Protein AF-A0A2D0MWL9-F1 (afdb_monomer)

Organism: Flavilitoribacter nigricans (strain ATCC 23147 / DSM 23189 / NBRC 102662 / NCIMB 1420 / SS-2) (NCBI:txid1122177)

Sequence (179 aa):
MKSVLEKIAKDVVQM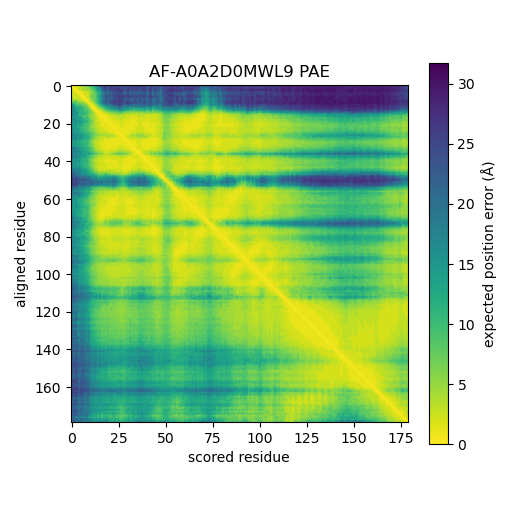TLVRARVIAVYDQAIDVTPINDDADILDVKIRVVIDENEAGVMILPPIGSIVLVGLISDTDAYLLSCSEVERMVVNTGKFRFEVDSEGNAIFDQGENEGLVKLPDLRTEIDKLNSFLNTIKQTFSSWTPVPNDGGSALKAAMSSALSSEQLADLSEVGNDKIKH

pLDDT: mean 88.92, std 10.27, range [54.97, 98.25]

Solvent-accessible surface area (backbone atoms only — not comparable to full-atom values): 10628 Å² total; per-residue (Å²): 107,70,74,55,52,56,49,60,57,68,72,54,80,69,65,46,78,42,57,24,30,30,72,43,76,57,99,62,28,30,27,29,36,35,75,84,74,52,78,69,45,69,68,25,23,37,52,95,67,93,59,96,62,77,52,44,64,38,63,40,55,44,74,68,32,50,32,37,33,39,30,66,50,100,86,43,35,31,61,76,47,61,76,46,61,41,34,38,39,42,28,70,82,82,52,40,43,37,37,41,66,87,67,53,74,41,54,64,90,44,79,78,64,75,86,79,58,62,71,60,52,48,53,55,50,50,51,52,46,49,53,53,49,48,53,56,47,49,52,71,69,58,78,60,60,90,91,69,60,39,63,60,53,39,52,52,52,53,60,68,54,67,82,63,79,74,90,79,67,87,80,75,67,61,92,87,62,83,134

Secondary structure (DSSP, 8-state):
-HHHHHHHHHT---PEEEEEEEEEE-SSEEEEEETT-PPPEEEEESSS--SS---EEEEEPPTT-EEEEEESSSS-EEEEEESS-SEEEEE-SS-EEEEETT--EEEGGGTT-SPP-HHHHHHHHHHHHHHHHHHHHHHHH--PPTTSSHHHHHHHHHHHHSSPPPP--TT-S-SS---

Foldseek 3Di:
DVVVVVVVVVPDQDKDKFKWFFAAWDPFATKTAGPVRDDIDGRAGQDDDPDPPPADKGFTFDGGWIFIWIDRDPNYIYTPDTPGTQKIWHDHPVWIWIAGPVGDIDIPNCPVPDDDPLVVVVVVLVVVVVVLVVVLVCLVPDDDDPPPCSVVVSVVVNVVCVPDDRDDPPPVDDPPDDD

Mean predicted aligned error: 8.69 Å

Radius of gyration: 31.92 Å; Cα contacts (8 Å, |Δi|>4): 245; chains: 1; bounding box: 85×33×84 Å

Nearest PDB structures (foldseek):
  8qcf-assembly1_H  TM=6.532E-01  e=3.035E-01  Saccharomyces cerevisiae
  8qcf-assembly1_K  TM=5.942E-01  e=2.049E-01  Saccharomyces cerevisiae
  5xgu-assembly1_A  TM=6.505E-01  e=9.329E-01  Escherichia coli DEC6A
  1ueb-assembly2_B  TM=4.724E-01  e=1.168E+00  Thermus thermophilus

Structure (mmCIF, N/CA/C/O backbone):
data_AF-A0A2D0MWL9-F1
#
_entry.id   AF-A0A2D0MWL9-F1
#
loop_
_atom_site.group_PDB
_atom_site.id
_atom_site.type_symbol
_atom_site.label_atom_id
_atom_site.label_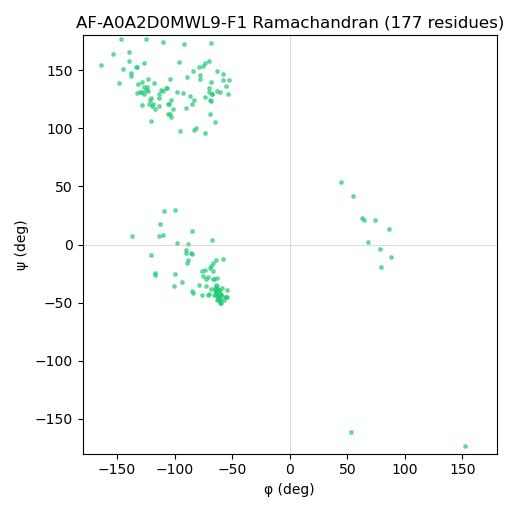alt_id
_atom_site.label_comp_id
_atom_site.label_asym_id
_atom_site.label_entity_id
_atom_site.label_seq_id
_atom_site.pdbx_PDB_ins_code
_atom_site.Cartn_x
_atom_site.Cartn_y
_atom_site.Cartn_z
_atom_site.occupancy
_atom_site.B_iso_or_equiv
_atom_site.auth_seq_id
_atom_site.auth_comp_id
_atom_site.auth_asym_id
_atom_site.auth_atom_id
_atom_site.pdbx_PDB_model_num
ATOM 1 N N . MET A 1 1 ? 41.802 -20.167 -36.071 1.00 59.84 1 MET A N 1
ATOM 2 C CA . MET A 1 1 ? 41.863 -19.124 -35.020 1.00 59.84 1 MET A CA 1
ATOM 3 C C . MET A 1 1 ? 40.826 -18.024 -35.256 1.00 59.84 1 MET A C 1
ATOM 5 O O . MET A 1 1 ? 40.039 -17.781 -34.356 1.00 59.84 1 MET A O 1
ATOM 9 N N . LYS A 1 2 ? 40.724 -17.451 -36.469 1.00 67.31 2 LYS A N 1
ATOM 10 C CA . LYS A 1 2 ? 39.688 -16.461 -36.839 1.00 67.31 2 LYS A CA 1
ATOM 11 C C . LYS A 1 2 ? 38.238 -16.937 -36.610 1.00 67.31 2 LYS A C 1
ATOM 13 O O . LYS A 1 2 ? 37.478 -16.246 -35.953 1.00 67.31 2 LYS A O 1
ATOM 18 N N . SER A 1 3 ? 37.902 -18.165 -37.012 1.00 64.12 3 SER A N 1
ATOM 19 C CA . SER A 1 3 ? 36.561 -18.750 -36.814 1.00 64.12 3 SER A CA 1
ATOM 20 C C . SER A 1 3 ? 36.203 -19.074 -35.357 1.00 64.12 3 SER A C 1
ATOM 22 O O . SER A 1 3 ? 35.030 -19.215 -35.040 1.00 64.12 3 SER A O 1
ATOM 24 N N . VAL A 1 4 ? 37.198 -19.208 -34.471 1.00 68.50 4 VAL A N 1
ATOM 25 C CA . VAL A 1 4 ? 36.990 -19.428 -33.027 1.00 68.50 4 VAL A CA 1
ATOM 26 C C . VAL A 1 4 ? 36.788 -18.086 -32.326 1.00 68.50 4 VAL A C 1
ATOM 28 O O . VAL A 1 4 ? 35.893 -17.968 -31.501 1.00 68.50 4 VAL A O 1
ATOM 31 N N . LEU A 1 5 ? 37.548 -17.058 -32.719 1.00 66.19 5 LEU A N 1
ATOM 32 C CA . LEU A 1 5 ? 37.360 -15.681 -32.252 1.00 66.19 5 LEU A CA 1
ATOM 33 C C . LEU A 1 5 ? 36.005 -15.106 -32.697 1.00 66.19 5 LEU A C 1
ATOM 35 O O . LEU A 1 5 ? 35.326 -14.485 -31.893 1.00 66.19 5 LEU A O 1
ATOM 39 N N . GLU A 1 6 ? 35.567 -15.379 -33.930 1.00 66.12 6 GLU A N 1
ATOM 40 C CA . GLU A 1 6 ? 34.228 -15.002 -34.420 1.00 66.12 6 GLU A CA 1
ATOM 41 C C . GLU A 1 6 ? 33.096 -15.740 -33.687 1.00 66.12 6 GLU A C 1
ATOM 43 O O . GLU A 1 6 ? 32.007 -15.194 -33.544 1.00 66.12 6 GLU A O 1
ATOM 48 N N . LYS A 1 7 ? 33.340 -16.964 -33.195 1.00 59.31 7 LYS A N 1
ATOM 49 C CA . LYS A 1 7 ? 32.366 -17.720 -32.392 1.00 59.31 7 LYS A CA 1
ATOM 50 C C . LYS A 1 7 ? 32.279 -17.189 -30.960 1.00 59.31 7 LYS A C 1
ATOM 52 O O . LYS A 1 7 ? 31.184 -16.976 -30.468 1.00 59.31 7 LYS A O 1
ATOM 57 N N . ILE A 1 8 ? 33.425 -16.894 -30.343 1.00 60.78 8 ILE A N 1
ATOM 58 C CA . ILE A 1 8 ? 33.504 -16.285 -29.006 1.00 60.78 8 ILE A CA 1
ATOM 59 C C . ILE A 1 8 ? 32.903 -14.871 -29.012 1.00 60.78 8 ILE A C 1
ATOM 61 O O . ILE A 1 8 ? 32.218 -14.505 -28.068 1.00 60.78 8 ILE A O 1
ATOM 65 N N . ALA A 1 9 ? 33.103 -14.092 -30.080 1.00 60.22 9 ALA A N 1
ATOM 66 C CA . ALA A 1 9 ? 32.502 -12.765 -30.222 1.00 60.22 9 ALA A CA 1
ATOM 67 C C . ALA A 1 9 ? 30.980 -12.806 -30.462 1.00 60.22 9 ALA A C 1
ATOM 69 O O . ALA A 1 9 ? 30.291 -11.871 -30.075 1.00 60.22 9 ALA A O 1
ATOM 70 N N . LYS A 1 10 ? 30.448 -13.877 -31.072 1.00 56.50 10 LYS A N 1
ATOM 71 C CA . LYS A 1 10 ? 28.999 -14.061 -31.284 1.00 56.50 10 LYS A CA 1
ATOM 72 C C . LYS A 1 10 ? 28.232 -14.472 -30.026 1.00 56.50 10 LYS A C 1
ATOM 74 O O . LYS A 1 10 ? 27.038 -14.212 -29.965 1.00 56.50 10 LYS A O 1
ATOM 79 N N . ASP A 1 11 ? 28.906 -15.063 -29.041 1.00 54.97 11 ASP A N 1
ATOM 80 C CA . ASP A 1 11 ? 28.292 -15.458 -27.764 1.00 54.97 11 ASP A CA 1
ATOM 81 C C . ASP A 1 11 ? 28.327 -14.331 -26.708 1.00 54.97 11 ASP A C 1
ATOM 83 O O . ASP A 1 11 ? 27.834 -14.503 -25.593 1.00 54.97 11 ASP A O 1
ATOM 87 N N . VAL A 1 12 ? 28.883 -13.158 -27.041 1.00 59.12 12 VAL A N 1
ATOM 88 C CA . VAL A 1 12 ? 28.823 -11.962 -26.190 1.00 59.12 12 VAL A CA 1
ATOM 89 C C . VAL A 1 12 ? 27.645 -11.108 -26.644 1.00 59.12 12 VAL A C 1
ATOM 91 O O . VAL A 1 12 ? 27.757 -10.327 -27.586 1.00 59.12 12 VAL A O 1
ATOM 94 N N . VAL A 1 13 ? 26.510 -11.235 -25.958 1.00 64.81 13 VAL A N 1
ATOM 95 C CA . VAL A 1 13 ? 25.408 -10.272 -26.092 1.00 64.81 13 VAL A CA 1
ATOM 96 C C . VAL A 1 13 ? 25.909 -8.925 -25.566 1.00 64.81 13 VAL A C 1
ATOM 98 O O . VAL A 1 13 ? 26.090 -8.748 -24.361 1.00 64.81 13 VAL A O 1
ATOM 101 N N . GLN A 1 14 ? 26.194 -7.984 -26.468 1.00 71.00 14 GLN A N 1
ATOM 102 C CA . GLN A 1 14 ? 26.526 -6.612 -26.094 1.00 71.00 14 GLN A CA 1
ATOM 103 C C . GLN A 1 14 ? 25.233 -5.849 -25.825 1.00 71.00 14 GLN A C 1
ATOM 105 O O . GLN A 1 14 ? 24.560 -5.403 -26.747 1.00 71.00 14 GLN A O 1
ATOM 110 N N . MET A 1 15 ? 24.896 -5.700 -24.546 1.00 82.38 15 MET A N 1
ATOM 111 C CA . MET A 1 15 ? 23.829 -4.797 -24.131 1.00 82.38 15 MET A CA 1
ATOM 112 C C . MET A 1 15 ? 24.313 -3.352 -24.258 1.00 82.38 15 MET A C 1
ATOM 114 O O . MET A 1 15 ? 25.351 -2.991 -23.698 1.00 82.38 15 MET A O 1
ATOM 118 N N . THR A 1 16 ? 23.544 -2.524 -24.959 1.00 91.06 16 THR A N 1
ATOM 119 C CA . THR A 1 16 ? 23.799 -1.081 -25.035 1.00 91.06 16 THR A CA 1
ATOM 120 C C . THR A 1 16 ? 22.905 -0.358 -24.040 1.00 91.06 16 THR A C 1
ATOM 122 O O . THR A 1 16 ? 21.704 -0.608 -23.985 1.00 91.06 16 THR A O 1
ATOM 125 N N . LEU A 1 17 ? 23.488 0.534 -23.239 1.00 94.06 17 LEU A N 1
ATOM 126 C CA . LEU A 1 17 ? 22.757 1.341 -22.266 1.00 94.06 17 LEU A CA 1
ATOM 127 C C . LEU A 1 17 ? 22.588 2.763 -22.793 1.00 94.06 17 LEU A C 1
ATOM 129 O O . LEU A 1 17 ? 23.577 3.437 -23.081 1.00 94.06 17 LEU A O 1
ATOM 133 N N . VAL A 1 18 ? 21.346 3.230 -22.865 1.00 95.50 18 VAL A N 1
ATOM 134 C CA . VAL A 1 18 ? 20.997 4.561 -23.368 1.00 95.50 18 VAL A CA 1
ATOM 135 C C . VAL A 1 18 ? 20.218 5.314 -22.300 1.00 95.50 18 VAL A C 1
ATOM 137 O O . VAL A 1 18 ? 19.280 4.786 -21.703 1.00 95.50 18 VAL A O 1
ATOM 140 N N . ARG A 1 19 ? 20.607 6.566 -22.042 1.00 97.25 19 ARG A N 1
ATOM 141 C CA . ARG A 1 19 ? 19.774 7.494 -21.272 1.00 97.25 19 ARG A CA 1
ATOM 142 C C . ARG A 1 19 ? 18.814 8.186 -22.226 1.00 97.25 19 ARG A C 1
ATOM 144 O O . ARG A 1 19 ? 19.258 8.771 -23.214 1.00 97.25 19 ARG A O 1
ATOM 151 N N . ALA A 1 20 ? 17.531 8.149 -21.908 1.00 97.81 20 ALA A N 1
ATOM 152 C CA . ALA A 1 20 ? 16.477 8.677 -22.761 1.00 97.81 20 ALA A CA 1
ATOM 153 C C . ALA A 1 20 ? 15.415 9.410 -21.935 1.00 97.81 20 ALA A C 1
ATOM 155 O O . ALA A 1 20 ? 15.377 9.294 -20.708 1.00 97.81 20 ALA A O 1
ATOM 156 N N . ARG A 1 21 ? 14.573 10.187 -22.607 1.00 98.19 21 ARG A N 1
ATOM 157 C CA . ARG A 1 21 ? 13.417 10.872 -22.032 1.00 98.19 21 ARG A CA 1
ATOM 158 C C . ARG A 1 21 ? 12.138 10.173 -22.474 1.00 98.19 21 ARG A C 1
ATOM 160 O O . ARG A 1 21 ? 11.991 9.902 -23.659 1.00 98.19 21 ARG A O 1
ATOM 167 N N . VAL A 1 22 ? 11.213 9.932 -21.549 1.00 98.25 22 VAL A N 1
ATOM 168 C CA . VAL A 1 22 ? 9.900 9.343 -21.863 1.00 98.25 22 VAL A CA 1
ATOM 169 C C . VAL A 1 22 ? 9.066 10.317 -22.692 1.00 98.25 22 VAL A C 1
ATOM 171 O O . VAL A 1 22 ? 8.903 11.471 -22.292 1.00 98.25 22 VAL A O 1
ATOM 174 N N . ILE A 1 23 ? 8.519 9.853 -23.815 1.00 98.12 23 ILE A N 1
ATOM 175 C CA . ILE A 1 23 ? 7.647 10.645 -24.699 1.00 98.12 23 ILE A CA 1
ATOM 176 C C . ILE A 1 23 ? 6.224 10.084 -24.795 1.00 98.12 23 ILE A C 1
ATOM 178 O O . ILE A 1 23 ? 5.290 10.858 -24.995 1.00 98.12 23 ILE A O 1
ATOM 182 N N . ALA A 1 24 ? 6.040 8.777 -24.586 1.00 97.81 24 ALA A N 1
ATOM 183 C CA . ALA A 1 24 ? 4.728 8.143 -24.496 1.00 97.81 24 ALA A CA 1
ATOM 184 C C . ALA A 1 24 ? 4.746 6.995 -23.482 1.00 97.81 24 ALA A C 1
ATOM 186 O O . ALA A 1 24 ? 5.782 6.366 -23.257 1.00 97.81 24 ALA A O 1
ATOM 187 N N . VAL A 1 25 ? 3.590 6.735 -22.874 1.00 96.00 25 VAL A N 1
ATOM 188 C CA . VAL A 1 25 ? 3.404 5.702 -21.853 1.00 96.00 25 VAL A CA 1
ATOM 189 C C . VAL A 1 25 ? 2.191 4.856 -22.224 1.00 96.00 25 VAL A C 1
ATOM 191 O O . VAL A 1 25 ? 1.120 5.391 -22.511 1.00 96.00 25 VAL A O 1
ATOM 194 N N . TYR A 1 26 ? 2.366 3.539 -22.192 1.00 92.44 26 TYR A N 1
ATOM 195 C CA . TYR A 1 26 ? 1.327 2.537 -22.405 1.00 92.44 26 TYR A CA 1
ATOM 196 C C . TYR A 1 26 ? 1.277 1.583 -21.206 1.00 92.44 26 TYR A C 1
ATOM 198 O O . TYR A 1 26 ? 2.096 1.653 -20.292 1.00 92.44 26 TYR A O 1
ATOM 206 N N . ASP A 1 27 ? 0.332 0.645 -21.216 1.00 85.19 27 ASP A N 1
ATOM 207 C CA . ASP A 1 27 ? 0.115 -0.266 -20.086 1.00 85.19 27 ASP A CA 1
ATOM 208 C C . ASP A 1 27 ? 1.313 -1.191 -19.787 1.00 85.19 27 ASP A C 1
ATOM 210 O O . ASP A 1 27 ? 1.504 -1.609 -18.646 1.00 85.19 27 ASP A O 1
ATOM 214 N N . GLN A 1 28 ? 2.119 -1.527 -20.803 1.00 87.00 28 GLN A N 1
ATOM 215 C CA . GLN A 1 28 ? 3.248 -2.468 -20.688 1.00 87.00 28 GLN A CA 1
ATOM 216 C C . GLN A 1 28 ? 4.526 -2.020 -21.413 1.00 87.00 28 GLN A C 1
ATOM 218 O O . GLN A 1 28 ? 5.501 -2.775 -21.479 1.00 87.00 28 GLN A O 1
ATOM 223 N N . ALA A 1 29 ? 4.540 -0.799 -21.937 1.00 93.00 29 ALA A N 1
ATOM 224 C CA . ALA A 1 29 ? 5.661 -0.265 -22.689 1.00 93.00 29 ALA A CA 1
ATOM 225 C C . ALA A 1 29 ? 5.704 1.260 -22.591 1.00 93.00 29 ALA A C 1
ATO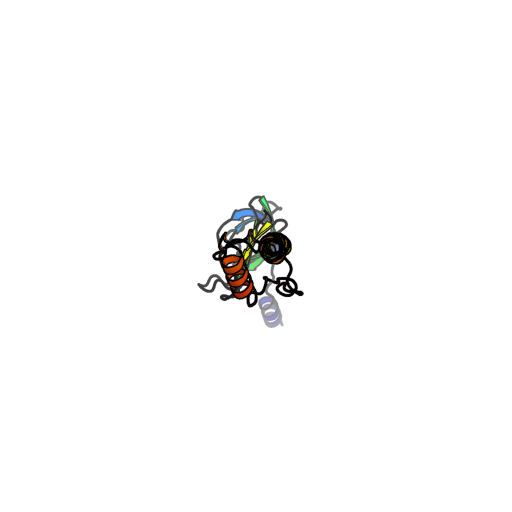M 227 O O . ALA A 1 29 ? 4.717 1.902 -22.226 1.00 93.00 29 ALA A O 1
ATOM 228 N N . ILE A 1 30 ? 6.848 1.831 -22.942 1.00 96.50 30 ILE A N 1
ATOM 229 C CA . ILE A 1 30 ? 7.043 3.271 -23.092 1.00 96.50 30 ILE A CA 1
ATOM 230 C C . ILE A 1 30 ? 7.783 3.549 -24.400 1.00 96.50 30 ILE A C 1
ATOM 232 O O . ILE A 1 30 ? 8.583 2.730 -24.847 1.00 96.50 30 ILE A O 1
ATOM 236 N N . ASP A 1 31 ? 7.570 4.731 -24.962 1.00 97.44 31 ASP A N 1
ATOM 237 C CA . ASP A 1 31 ? 8.418 5.255 -26.033 1.00 97.44 31 ASP A CA 1
ATOM 238 C C . ASP A 1 31 ? 9.341 6.322 -25.452 1.00 97.44 31 ASP A C 1
ATOM 240 O O . ASP A 1 31 ? 8.942 7.105 -24.575 1.00 97.44 31 ASP A O 1
ATOM 244 N N . VAL A 1 32 ? 10.584 6.362 -25.931 1.00 97.69 32 VAL A N 1
ATOM 245 C CA . VAL A 1 32 ? 11.606 7.269 -25.407 1.00 97.69 32 VAL A CA 1
ATOM 246 C C . VAL A 1 32 ? 12.434 7.912 -26.517 1.00 97.69 32 VAL A C 1
ATOM 248 O O . VAL A 1 32 ? 12.745 7.280 -27.521 1.00 97.69 32 VAL A O 1
ATOM 251 N N . THR A 1 33 ? 12.884 9.143 -26.286 1.00 97.88 33 THR A N 1
ATOM 252 C CA . THR A 1 33 ? 13.869 9.831 -27.133 1.00 97.88 33 THR A CA 1
ATOM 253 C C . THR A 1 33 ? 15.220 9.863 -26.415 1.00 97.88 33 THR A C 1
ATOM 255 O O . THR A 1 33 ? 15.295 10.390 -25.296 1.00 97.88 33 THR A O 1
ATOM 258 N N . PRO A 1 34 ? 16.299 9.304 -26.989 1.00 97.12 34 PRO A N 1
ATOM 259 C CA . PRO A 1 34 ? 17.647 9.412 -26.434 1.00 97.12 34 PRO A CA 1
ATOM 260 C C . PRO A 1 34 ? 18.066 10.867 -26.157 1.00 97.12 34 PRO A C 1
ATOM 262 O O . PRO A 1 34 ? 17.777 11.773 -26.929 1.00 97.12 34 PRO A O 1
ATOM 265 N N . ILE A 1 35 ? 18.786 11.117 -25.056 1.00 96.56 35 ILE A N 1
ATOM 266 C CA . ILE A 1 35 ? 19.195 12.491 -24.671 1.00 96.56 35 ILE A CA 1
ATOM 267 C C . ILE A 1 35 ? 20.226 13.090 -25.646 1.00 96.56 35 ILE A C 1
ATOM 269 O O . ILE A 1 35 ? 20.438 14.298 -25.665 1.00 96.56 35 ILE A O 1
ATOM 273 N N . ASN A 1 36 ? 20.897 12.249 -26.428 1.00 92.69 36 ASN A N 1
ATOM 274 C CA . ASN A 1 36 ? 21.841 12.660 -27.464 1.00 92.69 36 ASN A CA 1
ATOM 275 C C . ASN A 1 36 ? 21.167 12.987 -28.811 1.00 92.69 36 ASN A C 1
ATOM 277 O O . ASN A 1 36 ? 21.887 13.123 -29.796 1.00 92.69 36 ASN A O 1
ATOM 281 N N . ASP A 1 37 ? 19.835 13.109 -28.842 1.00 87.75 37 ASP A N 1
ATOM 282 C CA . ASP A 1 37 ? 19.033 13.429 -30.031 1.00 87.75 37 ASP A CA 1
ATOM 283 C C . ASP A 1 37 ? 19.125 12.379 -31.160 1.00 87.75 37 ASP A C 1
ATOM 285 O O . ASP A 1 37 ? 18.864 12.679 -32.328 1.00 87.75 37 ASP A O 1
ATOM 289 N N . ASP A 1 38 ? 19.485 11.135 -30.817 1.00 93.12 38 ASP A N 1
ATOM 290 C CA . ASP A 1 38 ? 19.350 9.987 -31.718 1.00 93.12 38 ASP A CA 1
ATOM 291 C C . ASP A 1 38 ? 17.866 9.644 -31.964 1.00 93.12 38 ASP A C 1
ATOM 293 O O . ASP A 1 38 ? 16.957 10.204 -31.350 1.00 93.12 38 ASP A O 1
ATOM 297 N N . ALA A 1 39 ? 17.618 8.706 -32.881 1.00 94.44 39 ALA A N 1
ATOM 298 C CA . ALA A 1 39 ? 16.270 8.252 -33.204 1.00 94.44 39 ALA A CA 1
ATOM 299 C C . ALA A 1 39 ? 15.525 7.691 -31.980 1.00 94.44 39 ALA A C 1
ATOM 301 O O . ALA A 1 39 ? 16.118 7.045 -31.111 1.00 94.44 39 ALA A O 1
ATOM 302 N N . ASP A 1 40 ? 14.209 7.903 -31.962 1.00 96.75 40 ASP A N 1
ATOM 303 C CA . ASP A 1 40 ? 13.326 7.402 -30.913 1.00 96.75 40 ASP A CA 1
ATOM 304 C C . ASP A 1 40 ? 13.396 5.876 -30.796 1.00 96.75 40 ASP A C 1
ATOM 306 O O . ASP A 1 40 ? 13.457 5.145 -31.790 1.00 96.75 40 ASP A O 1
ATOM 310 N N . ILE A 1 41 ? 13.348 5.400 -29.555 1.00 95.75 41 ILE A N 1
ATOM 311 C CA . ILE A 1 41 ? 13.268 3.983 -29.221 1.00 95.75 41 ILE A CA 1
ATOM 312 C C . ILE A 1 41 ? 11.827 3.714 -28.804 1.00 95.75 41 ILE A C 1
ATOM 314 O O . ILE A 1 41 ? 11.357 4.216 -27.780 1.00 95.75 41 ILE A O 1
ATOM 318 N N . LEU A 1 42 ? 11.134 2.941 -29.631 1.00 95.38 42 LEU A N 1
ATOM 319 C CA . LEU A 1 42 ? 9.727 2.608 -29.449 1.00 95.38 42 LEU A CA 1
ATOM 320 C C . LEU A 1 42 ? 9.572 1.258 -28.746 1.00 95.38 42 LEU A C 1
ATOM 322 O O . LEU A 1 42 ? 10.466 0.414 -28.828 1.00 95.38 42 LEU A O 1
ATOM 326 N N . ASP A 1 43 ? 8.423 1.055 -28.105 1.00 94.25 43 ASP A N 1
ATOM 327 C CA . ASP A 1 43 ? 8.036 -0.211 -27.464 1.00 94.25 43 ASP A CA 1
ATOM 328 C C . ASP A 1 43 ? 9.077 -0.722 -26.446 1.00 94.25 43 ASP A C 1
ATOM 330 O O . ASP A 1 43 ? 9.410 -1.908 -26.365 1.00 94.25 43 ASP A O 1
ATOM 334 N N . VAL A 1 44 ? 9.632 0.196 -25.645 1.00 95.06 44 VAL A N 1
ATOM 335 C CA . VAL A 1 44 ? 10.540 -0.159 -24.552 1.00 95.06 44 VAL A CA 1
ATOM 336 C C . VAL A 1 44 ? 9.739 -0.873 -23.471 1.00 95.06 44 VAL A C 1
ATOM 338 O O . VAL A 1 44 ? 8.913 -0.277 -22.776 1.00 95.06 44 VAL A O 1
ATOM 341 N N . LYS A 1 45 ? 10.020 -2.161 -23.292 1.00 92.81 45 LYS A N 1
ATOM 342 C CA . LYS A 1 45 ? 9.296 -3.046 -22.381 1.00 92.81 45 LYS A CA 1
ATOM 343 C C . LYS A 1 45 ? 9.600 -2.685 -20.929 1.00 92.81 45 LYS A C 1
ATOM 345 O O . LYS A 1 45 ? 10.759 -2.597 -20.520 1.00 92.81 45 LYS A O 1
ATOM 350 N N . ILE A 1 46 ? 8.555 -2.548 -20.115 1.00 91.25 46 ILE A N 1
ATOM 351 C CA . ILE A 1 46 ? 8.680 -2.315 -18.660 1.00 91.25 46 ILE A CA 1
ATOM 352 C C . ILE A 1 46 ? 8.530 -3.605 -17.836 1.00 91.25 46 ILE A C 1
ATOM 354 O O . ILE A 1 46 ? 8.599 -3.575 -16.608 1.00 91.25 46 ILE A O 1
ATOM 358 N N . ARG A 1 47 ? 8.335 -4.749 -18.510 1.00 83.75 47 ARG A N 1
ATOM 359 C CA . ARG A 1 47 ? 8.320 -6.107 -17.947 1.00 83.75 47 ARG A CA 1
ATOM 360 C C . ARG A 1 47 ? 9.029 -7.090 -18.876 1.00 83.75 47 ARG A C 1
ATOM 362 O O . ARG A 1 47 ? 9.146 -6.853 -20.072 1.00 83.75 47 ARG A O 1
ATOM 369 N N . VAL A 1 48 ? 9.484 -8.210 -18.313 1.00 74.06 48 VAL A N 1
ATOM 370 C CA . VAL A 1 48 ? 10.191 -9.267 -19.063 1.00 74.06 48 VAL A CA 1
ATOM 371 C C . VAL A 1 48 ? 9.229 -10.161 -19.851 1.00 74.06 48 VAL A C 1
ATOM 373 O O . VAL A 1 48 ? 9.567 -10.618 -20.937 1.00 74.06 48 VAL A O 1
ATOM 376 N N . VAL A 1 49 ? 8.036 -10.418 -19.311 1.00 68.38 49 VAL A N 1
ATOM 377 C CA . VAL A 1 49 ? 7.037 -11.321 -19.896 1.00 68.38 49 VAL A CA 1
ATOM 378 C C . VAL A 1 49 ? 5.819 -10.502 -20.329 1.00 68.38 49 VAL A C 1
ATOM 380 O O . VAL A 1 49 ? 5.304 -9.709 -19.541 1.00 68.38 49 VAL A O 1
ATOM 383 N N . ILE A 1 50 ? 5.387 -10.699 -21.579 1.00 61.50 50 ILE A N 1
ATOM 384 C CA . ILE A 1 50 ? 4.209 -10.069 -22.215 1.00 61.50 50 ILE A CA 1
ATOM 385 C C . ILE A 1 50 ? 3.099 -11.131 -22.409 1.00 61.50 50 ILE A C 1
ATOM 387 O O . ILE A 1 50 ? 2.308 -11.077 -23.346 1.00 61.50 50 ILE A O 1
ATOM 391 N N . ASP A 1 51 ? 3.069 -12.146 -21.542 1.00 60.59 51 ASP A N 1
ATOM 392 C CA . ASP A 1 51 ? 2.053 -13.208 -21.549 1.00 60.59 51 ASP A CA 1
ATOM 393 C C . ASP A 1 51 ? 0.872 -12.826 -20.630 1.00 60.59 51 ASP A C 1
ATOM 395 O O . ASP A 1 51 ? 0.954 -11.868 -19.861 1.00 60.59 51 ASP A O 1
ATOM 399 N N . GLU A 1 52 ? -0.210 -13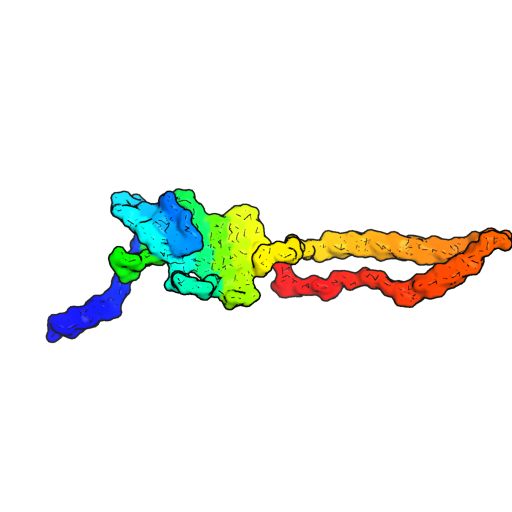.617 -20.632 1.00 57.44 52 GLU A N 1
ATOM 400 C CA . GLU A 1 52 ? -1.386 -13.447 -19.744 1.00 57.44 52 GLU A CA 1
ATOM 401 C C . GLU A 1 52 ? -1.047 -13.478 -18.239 1.00 57.44 52 GLU A C 1
ATOM 403 O O . GLU A 1 52 ? -1.874 -13.149 -17.388 1.00 57.44 52 GLU A O 1
ATOM 408 N N . ASN A 1 53 ? 0.167 -13.899 -17.887 1.00 62.91 53 ASN A N 1
ATOM 409 C CA . ASN A 1 53 ? 0.614 -13.972 -16.512 1.00 62.91 53 ASN A CA 1
ATOM 410 C C . ASN A 1 53 ? 1.103 -12.592 -16.055 1.00 62.91 53 ASN A C 1
ATOM 412 O O . ASN A 1 53 ? 2.245 -12.209 -16.292 1.00 62.91 53 ASN A O 1
ATOM 416 N N . GLU A 1 54 ? 0.245 -11.852 -15.355 1.00 70.50 54 GLU A N 1
ATOM 417 C CA . GLU A 1 54 ? 0.562 -10.520 -14.824 1.00 70.50 54 GLU A CA 1
ATOM 418 C C . GLU A 1 54 ? 1.618 -10.518 -13.698 1.00 70.50 54 GLU A C 1
ATOM 420 O O . GLU A 1 54 ? 1.884 -9.473 -13.102 1.00 70.50 54 GLU A O 1
ATOM 425 N N . ALA A 1 55 ? 2.208 -11.670 -13.365 1.00 82.44 55 ALA A N 1
ATOM 426 C CA . ALA A 1 55 ? 3.209 -11.786 -12.316 1.00 82.44 55 ALA A CA 1
ATOM 427 C C . ALA A 1 55 ? 4.516 -11.064 -12.692 1.00 82.44 55 ALA A C 1
ATOM 429 O O . ALA A 1 55 ? 5.104 -11.289 -13.748 1.00 82.44 55 ALA A O 1
ATOM 430 N N . GLY A 1 56 ? 5.011 -10.227 -11.786 1.00 87.12 56 GLY A N 1
ATOM 431 C CA . GLY A 1 56 ? 6.253 -9.489 -11.948 1.00 87.12 56 GLY A CA 1
ATOM 432 C C . GLY A 1 56 ? 6.270 -8.179 -11.171 1.00 87.12 56 GLY A C 1
ATOM 433 O O . GLY A 1 56 ? 5.369 -7.867 -10.391 1.00 87.12 56 GLY A O 1
ATOM 434 N N . VAL A 1 57 ? 7.327 -7.409 -11.410 1.00 89.31 57 VAL A N 1
ATOM 435 C CA . VAL A 1 57 ? 7.454 -6.026 -10.949 1.00 89.31 57 VAL A CA 1
ATOM 436 C C . VAL A 1 57 ? 7.370 -5.128 -12.174 1.00 89.31 57 VAL A C 1
ATOM 438 O O . VAL A 1 57 ? 8.031 -5.389 -13.176 1.00 89.31 57 VAL A O 1
ATOM 441 N N . MET A 1 58 ? 6.548 -4.092 -12.092 1.00 90.62 58 MET A N 1
ATOM 442 C CA . MET A 1 58 ? 6.376 -3.081 -13.124 1.00 90.62 58 MET A CA 1
ATOM 443 C C . MET A 1 58 ? 6.626 -1.712 -12.512 1.00 90.62 58 MET A C 1
ATOM 445 O O . MET A 1 58 ? 6.076 -1.399 -11.458 1.00 90.62 58 MET A O 1
ATOM 449 N N . ILE A 1 59 ? 7.425 -0.898 -13.193 1.00 93.12 59 ILE A N 1
ATOM 450 C CA . ILE A 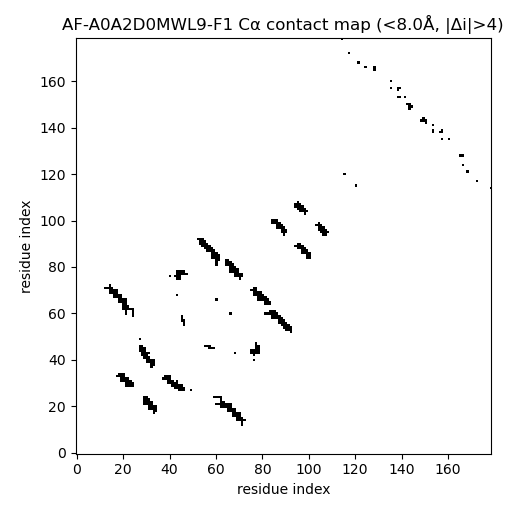1 59 ? 7.649 0.501 -12.842 1.00 93.12 59 ILE A CA 1
ATOM 451 C C . ILE A 1 59 ? 7.252 1.328 -14.057 1.00 93.12 59 ILE A C 1
ATOM 453 O O . ILE A 1 59 ? 7.794 1.135 -15.143 1.00 93.12 59 ILE A O 1
ATOM 457 N N . LEU A 1 60 ? 6.288 2.220 -13.863 1.00 94.62 60 LEU A N 1
ATOM 458 C CA . LEU A 1 60 ? 5.772 3.122 -14.874 1.00 94.62 60 LEU A CA 1
ATOM 459 C C . LEU A 1 60 ? 6.305 4.533 -14.590 1.00 94.62 60 LEU A C 1
ATOM 461 O O . LEU A 1 60 ? 5.964 5.118 -13.556 1.00 94.62 60 LEU A O 1
AT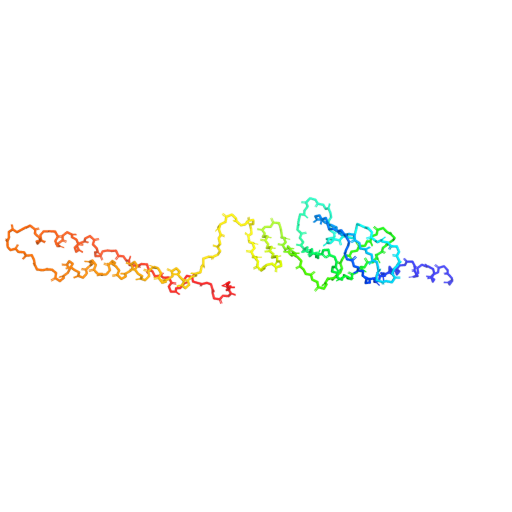OM 465 N N . PRO A 1 61 ? 7.175 5.067 -15.454 1.00 96.75 61 PRO A N 1
ATOM 466 C CA . PRO A 1 61 ? 7.655 6.435 -15.338 1.00 96.75 61 PRO A CA 1
ATOM 467 C C . PRO A 1 61 ? 6.677 7.433 -15.988 1.00 96.75 61 PRO A C 1
ATOM 469 O O . PRO A 1 61 ? 6.065 7.089 -17.000 1.00 96.75 61 PRO A O 1
ATOM 472 N N . PRO A 1 62 ? 6.575 8.679 -15.486 1.00 97.25 62 PRO A N 1
ATOM 473 C CA . PRO A 1 62 ? 5.755 9.703 -16.124 1.00 97.25 62 PRO A CA 1
ATOM 474 C C . PRO A 1 62 ? 6.402 10.225 -17.412 1.00 97.25 62 PRO A C 1
ATOM 476 O O . PRO A 1 62 ? 7.631 10.196 -17.579 1.00 97.25 62 PRO A O 1
ATOM 479 N N . ILE A 1 63 ? 5.578 10.768 -18.313 1.00 97.62 63 ILE A N 1
ATOM 480 C CA . ILE A 1 63 ? 6.042 11.457 -19.528 1.00 97.62 63 ILE A CA 1
ATOM 481 C C . ILE A 1 63 ? 7.007 12.587 -19.149 1.00 97.62 63 ILE A C 1
ATOM 483 O O . ILE A 1 63 ? 6.768 13.362 -18.226 1.00 97.62 63 ILE A O 1
ATOM 487 N N . GLY A 1 64 ? 8.111 12.697 -19.886 1.00 96.94 64 GLY A N 1
ATOM 488 C CA . GLY A 1 64 ? 9.140 13.711 -19.685 1.00 96.94 64 GLY A CA 1
ATOM 489 C C . GLY A 1 64 ? 10.235 13.332 -18.686 1.00 96.94 64 GLY A C 1
ATOM 490 O O . GLY A 1 64 ? 11.263 14.021 -18.663 1.00 96.94 64 GLY A O 1
ATOM 491 N N . SER A 1 65 ? 10.067 12.246 -17.922 1.00 97.31 65 SER A N 1
ATOM 492 C CA . SER A 1 65 ? 11.086 11.741 -16.994 1.00 97.31 65 SER A CA 1
ATOM 493 C C . SER A 1 65 ? 12.295 11.144 -17.720 1.00 97.31 65 SER A C 1
ATOM 495 O O . SER A 1 65 ? 12.225 10.764 -18.893 1.00 97.31 65 SER A O 1
ATOM 497 N N . ILE A 1 66 ? 13.433 11.086 -17.022 1.00 97.62 66 ILE A N 1
ATOM 498 C CA . ILE A 1 66 ? 14.667 10.504 -17.549 1.00 97.62 66 ILE A CA 1
ATOM 499 C C . ILE A 1 66 ? 14.747 9.035 -17.149 1.00 97.62 66 ILE A C 1
ATOM 501 O O . ILE A 1 66 ? 14.615 8.681 -15.978 1.00 97.62 66 ILE A O 1
ATOM 505 N N . VAL A 1 67 ? 15.025 8.179 -18.125 1.00 97.81 67 VAL A N 1
ATOM 506 C CA . VAL A 1 67 ? 15.111 6.731 -17.956 1.00 97.81 67 VAL A CA 1
ATOM 507 C C . VAL A 1 67 ? 16.434 6.181 -18.469 1.00 97.81 67 VAL A C 1
ATOM 509 O O . VAL A 1 67 ? 17.105 6.781 -19.313 1.00 97.81 67 VAL A O 1
ATOM 512 N N . LEU A 1 68 ? 16.814 5.023 -17.940 1.00 97.19 68 LEU A N 1
ATOM 513 C CA . LEU A 1 68 ? 17.892 4.193 -18.454 1.00 97.19 68 LEU A CA 1
ATOM 514 C C . LEU A 1 68 ? 17.278 2.990 -19.167 1.00 97.19 68 LEU A C 1
ATOM 516 O O . LEU A 1 68 ? 16.567 2.196 -18.547 1.00 97.19 68 LEU A O 1
ATOM 520 N N . VAL A 1 69 ? 17.587 2.852 -20.451 1.00 96.31 69 VAL A N 1
ATOM 521 C CA . VAL A 1 69 ? 17.097 1.776 -21.312 1.00 96.31 69 VAL A CA 1
ATOM 522 C C . VAL A 1 69 ? 18.254 0.865 -21.695 1.00 96.31 69 VAL A C 1
ATOM 524 O O . VAL A 1 69 ? 19.326 1.337 -22.075 1.00 96.31 69 VAL A O 1
ATOM 527 N N . GLY A 1 70 ? 18.041 -0.443 -21.572 1.00 95.06 70 GLY A N 1
ATOM 528 C CA . GLY A 1 70 ? 18.953 -1.471 -22.059 1.00 95.06 70 GLY A CA 1
ATOM 529 C C . GLY A 1 70 ? 18.448 -2.047 -23.374 1.00 95.06 70 GLY A C 1
ATOM 530 O O . GLY A 1 70 ? 17.391 -2.672 -23.396 1.00 95.06 70 GLY A O 1
ATOM 531 N N . LEU A 1 71 ? 19.210 -1.861 -24.448 1.00 92.56 71 LEU A N 1
ATOM 532 C CA . LEU A 1 71 ? 18.969 -2.496 -25.738 1.00 92.56 71 LEU A CA 1
ATOM 533 C C . LEU A 1 71 ? 19.732 -3.821 -25.758 1.00 92.56 71 LEU A C 1
ATOM 535 O O . LEU A 1 71 ? 20.959 -3.840 -25.625 1.00 92.56 71 LEU A O 1
ATOM 539 N N . ILE A 1 72 ? 18.997 -4.924 -25.875 1.00 87.50 72 ILE A N 1
ATOM 540 C CA . ILE A 1 72 ? 19.540 -6.290 -25.939 1.00 87.50 72 ILE A CA 1
ATOM 541 C C . ILE A 1 72 ? 19.731 -6.719 -27.398 1.00 87.50 72 ILE A C 1
ATOM 543 O O . ILE A 1 72 ? 20.655 -7.466 -27.718 1.00 87.50 72 ILE A O 1
ATOM 547 N N . SER A 1 73 ? 18.862 -6.230 -28.278 1.00 83.31 73 SER A N 1
ATOM 548 C CA . SER A 1 73 ? 18.908 -6.408 -29.726 1.00 83.31 73 SER A CA 1
ATOM 549 C C . SER A 1 73 ? 18.360 -5.146 -30.401 1.00 83.31 73 SER A C 1
ATOM 551 O O . SER A 1 73 ? 17.877 -4.240 -29.719 1.00 83.31 73 SER A O 1
ATOM 553 N N . ASP A 1 74 ? 18.377 -5.100 -31.733 1.00 77.19 74 ASP A N 1
ATOM 554 C CA . ASP A 1 74 ? 17.791 -3.992 -32.503 1.00 77.19 74 ASP A CA 1
ATOM 555 C C . ASP A 1 74 ? 16.263 -3.870 -32.319 1.00 77.19 74 ASP A C 1
ATOM 557 O O . ASP A 1 74 ? 15.672 -2.865 -32.704 1.00 77.19 74 ASP A O 1
ATOM 561 N N . THR A 1 75 ? 15.615 -4.891 -31.747 1.00 81.12 75 THR A N 1
ATOM 562 C CA . THR A 1 75 ? 14.158 -4.959 -31.551 1.00 81.12 75 THR A CA 1
ATOM 563 C C . THR A 1 75 ? 13.738 -5.090 -30.090 1.00 81.12 75 THR A C 1
ATOM 565 O O . THR A 1 75 ? 12.549 -5.023 -29.799 1.00 81.12 75 THR A O 1
ATOM 568 N N . ASP A 1 76 ? 14.677 -5.320 -29.168 1.00 88.75 76 ASP A N 1
ATOM 569 C CA . ASP A 1 76 ? 14.381 -5.554 -27.756 1.00 88.75 76 ASP A CA 1
ATOM 570 C C . ASP A 1 76 ? 15.051 -4.508 -26.871 1.00 88.75 76 ASP A C 1
ATOM 572 O O . ASP A 1 76 ? 16.257 -4.565 -26.605 1.00 88.75 76 ASP A O 1
ATOM 576 N N . ALA A 1 77 ? 14.232 -3.595 -26.361 1.00 93.44 77 ALA A N 1
ATOM 577 C CA . ALA A 1 77 ? 14.614 -2.591 -25.386 1.00 93.44 77 ALA A CA 1
ATOM 578 C C . ALA A 1 77 ? 13.827 -2.788 -24.085 1.00 93.44 77 ALA A C 1
ATOM 580 O O . ALA A 1 77 ? 12.626 -3.050 -24.111 1.00 93.44 77 ALA A O 1
ATOM 581 N N . TYR A 1 78 ? 14.505 -2.640 -22.947 1.00 94.00 78 TYR A N 1
ATOM 582 C CA . TYR A 1 78 ? 13.899 -2.766 -21.623 1.00 94.00 78 TYR A CA 1
ATOM 583 C C . TYR A 1 78 ? 14.214 -1.557 -20.752 1.00 94.00 78 TYR A C 1
ATOM 585 O O . TYR A 1 78 ? 15.348 -1.068 -20.727 1.00 94.00 78 TYR A O 1
ATOM 593 N N . LEU A 1 79 ? 13.221 -1.114 -19.984 1.00 95.06 79 LEU A N 1
ATOM 594 C CA . LEU A 1 79 ? 13.423 -0.143 -18.920 1.00 95.06 79 LEU A CA 1
ATOM 595 C C . LEU A 1 79 ? 14.239 -0.793 -17.796 1.00 95.06 79 LEU A C 1
ATOM 597 O O . LEU A 1 79 ? 13.838 -1.806 -17.230 1.00 95.06 79 LEU A O 1
ATOM 601 N N . LEU A 1 80 ? 15.376 -0.193 -17.453 1.00 94.25 80 LEU A N 1
ATOM 602 C CA . LEU A 1 80 ? 16.216 -0.652 -16.344 1.00 94.25 80 LEU A CA 1
ATOM 603 C C . LEU A 1 80 ? 16.014 0.194 -15.088 1.00 94.25 80 LEU A C 1
ATOM 605 O O . LEU A 1 80 ? 16.116 -0.310 -13.972 1.00 94.25 80 LEU A O 1
ATOM 609 N N . SER A 1 81 ? 15.785 1.495 -15.264 1.00 94.94 81 SER A N 1
ATOM 610 C CA . SER A 1 81 ? 15.608 2.449 -14.170 1.00 94.94 81 SER A CA 1
ATOM 611 C C . SER A 1 81 ? 14.979 3.743 -14.686 1.00 94.94 81 SER A C 1
ATOM 613 O O . SER A 1 81 ? 15.158 4.101 -15.850 1.00 94.94 81 SER A O 1
ATOM 615 N N . CYS A 1 82 ? 14.285 4.467 -13.815 1.00 95.12 82 CYS A N 1
ATOM 616 C CA . CYS A 1 82 ? 13.715 5.782 -14.082 1.00 95.12 82 CYS A CA 1
ATOM 617 C C . CYS A 1 82 ? 14.047 6.756 -12.944 1.00 95.12 82 CYS A C 1
ATOM 619 O O . CYS A 1 82 ? 14.267 6.344 -11.804 1.00 95.12 82 CYS A O 1
ATOM 621 N N . SER A 1 83 ? 14.109 8.052 -13.257 1.00 95.94 83 SER A N 1
ATOM 622 C CA . SER A 1 83 ? 14.339 9.110 -12.266 1.00 95.94 83 SER A CA 1
ATOM 623 C C . SER A 1 83 ? 13.108 9.400 -11.411 1.00 95.94 83 SER A C 1
ATOM 625 O O . SER A 1 83 ? 13.241 9.874 -10.287 1.00 95.94 83 SER A O 1
ATOM 627 N N . GLU A 1 84 ? 11.924 9.140 -11.961 1.00 95.88 84 GLU A N 1
ATOM 628 C CA . GLU A 1 84 ? 10.625 9.401 -11.352 1.00 95.88 84 GLU A CA 1
ATOM 629 C C . GLU A 1 84 ? 9.703 8.209 -11.614 1.00 95.88 84 GLU A C 1
ATOM 631 O O . GLU A 1 84 ? 9.787 7.564 -12.663 1.00 95.88 84 GLU A O 1
ATOM 636 N N . VAL A 1 85 ? 8.838 7.911 -10.648 1.00 95.38 85 VAL A N 1
ATOM 637 C CA . VAL A 1 85 ? 7.880 6.805 -10.703 1.00 95.38 85 VAL A CA 1
ATOM 638 C C . VAL A 1 85 ? 6.485 7.396 -10.586 1.00 95.38 85 VAL A C 1
ATOM 640 O O . VAL A 1 85 ? 6.174 8.032 -9.584 1.00 95.38 85 VAL A O 1
ATOM 643 N N . GLU A 1 86 ? 5.660 7.183 -11.605 1.00 95.56 86 GLU A N 1
ATOM 644 C CA . GLU A 1 86 ? 4.235 7.521 -11.579 1.00 95.56 86 GLU A CA 1
ATOM 645 C C . GLU A 1 86 ? 3.441 6.397 -10.917 1.00 95.56 86 GLU A C 1
ATOM 647 O O . GLU A 1 86 ? 2.566 6.645 -10.093 1.00 95.56 86 GLU A O 1
ATOM 652 N N . ARG A 1 87 ? 3.789 5.146 -11.240 1.00 94.50 87 ARG A N 1
ATOM 653 C CA . ARG A 1 87 ? 3.145 3.955 -10.687 1.00 94.50 87 ARG A CA 1
ATOM 654 C C . ARG A 1 87 ? 4.127 2.796 -10.579 1.00 94.50 87 ARG A C 1
ATOM 656 O O . ARG A 1 87 ? 4.888 2.531 -11.505 1.00 94.50 87 ARG A O 1
ATOM 663 N N . MET A 1 88 ? 4.075 2.051 -9.483 1.00 94.12 88 MET A N 1
ATOM 664 C CA . MET A 1 88 ? 4.775 0.777 -9.326 1.00 94.12 88 MET A CA 1
ATOM 665 C C . MET A 1 88 ? 3.777 -0.315 -8.963 1.00 94.12 88 MET A C 1
ATOM 667 O O . MET A 1 88 ? 2.937 -0.122 -8.091 1.00 94.12 88 MET A O 1
ATOM 671 N N . VAL A 1 89 ? 3.899 -1.476 -9.604 1.00 92.62 89 VAL A N 1
ATOM 672 C CA . VAL A 1 89 ? 3.069 -2.653 -9.328 1.00 92.62 89 VAL A CA 1
ATOM 673 C C . VAL A 1 89 ? 3.964 -3.850 -9.043 1.00 92.62 89 VAL A C 1
ATOM 675 O O . VAL A 1 89 ? 4.853 -4.172 -9.829 1.00 92.62 89 VAL A O 1
ATOM 678 N N . VAL A 1 90 ? 3.695 -4.540 -7.941 1.00 92.69 90 VAL A N 1
ATOM 679 C CA . VAL A 1 90 ? 4.243 -5.859 -7.626 1.00 92.69 90 VAL A CA 1
ATOM 680 C C . VAL A 1 90 ? 3.091 -6.849 -7.649 1.00 92.69 90 VAL A C 1
ATOM 682 O O . VAL A 1 90 ? 2.150 -6.729 -6.867 1.00 92.69 90 VAL A O 1
ATOM 685 N N . ASN A 1 91 ? 3.165 -7.834 -8.535 1.00 90.25 91 ASN A N 1
ATOM 686 C CA . ASN A 1 91 ? 2.151 -8.866 -8.671 1.00 90.25 91 ASN A CA 1
ATOM 687 C C . ASN A 1 91 ? 2.803 -10.250 -8.623 1.00 90.25 91 ASN A C 1
ATOM 689 O O . ASN A 1 91 ? 3.781 -10.522 -9.312 1.00 90.25 91 ASN A O 1
ATOM 693 N N . THR A 1 92 ? 2.264 -11.142 -7.801 1.00 89.06 92 THR A N 1
ATOM 694 C CA . THR A 1 92 ? 2.722 -12.541 -7.690 1.00 89.06 92 THR A CA 1
ATOM 695 C C . THR A 1 92 ? 1.674 -13.542 -8.185 1.00 89.06 92 THR A C 1
ATOM 697 O O . THR A 1 92 ? 1.814 -14.746 -7.977 1.00 89.06 92 THR A O 1
ATOM 700 N N . GLY A 1 93 ? 0.582 -13.050 -8.776 1.00 85.25 93 GLY A N 1
ATOM 701 C CA . GLY A 1 93 ? -0.623 -13.804 -9.125 1.00 85.25 93 GLY A CA 1
ATOM 702 C C . GLY A 1 93 ? -1.570 -14.049 -7.944 1.00 85.25 93 GLY A C 1
ATOM 703 O O . GLY A 1 93 ? -2.743 -14.331 -8.155 1.00 85.25 93 GLY A O 1
ATOM 704 N N . LYS A 1 94 ? -1.085 -13.935 -6.699 1.00 86.56 94 LYS A N 1
ATOM 705 C CA . LYS A 1 94 ? -1.892 -14.084 -5.469 1.00 86.56 94 LYS A CA 1
ATOM 706 C C . LYS A 1 94 ? -1.966 -12.830 -4.614 1.00 86.56 94 LYS A C 1
ATOM 708 O O . LYS A 1 94 ? -2.868 -12.711 -3.800 1.00 86.56 94 LYS A O 1
ATOM 713 N N . PHE A 1 95 ? -0.972 -11.970 -4.756 1.00 88.44 95 PHE A N 1
ATOM 714 C CA . PHE A 1 95 ? -0.857 -10.715 -4.041 1.00 88.44 95 PHE A CA 1
ATOM 715 C C . PHE A 1 95 ? -0.521 -9.638 -5.053 1.00 88.44 95 PHE A C 1
ATOM 717 O O . PHE A 1 95 ? 0.416 -9.825 -5.846 1.00 88.44 95 PHE A O 1
ATOM 724 N N . ARG A 1 96 ? -1.271 -8.538 -5.002 1.00 91.25 96 ARG A N 1
ATOM 725 C CA . ARG A 1 96 ? -1.018 -7.344 -5.801 1.00 91.25 96 ARG A CA 1
ATOM 726 C C . ARG A 1 96 ? -0.817 -6.152 -4.876 1.00 91.25 96 ARG A C 1
ATOM 728 O O . ARG A 1 96 ? -1.692 -5.829 -4.080 1.00 91.25 96 ARG A O 1
ATOM 735 N N . PHE A 1 97 ? 0.321 -5.490 -5.027 1.00 93.12 97 PHE A N 1
ATOM 736 C CA . PHE A 1 97 ? 0.632 -4.231 -4.366 1.00 93.12 97 PHE A CA 1
ATOM 737 C C . PHE A 1 97 ? 0.904 -3.166 -5.416 1.00 93.12 97 PHE A C 1
ATOM 739 O O . PHE A 1 97 ? 1.741 -3.365 -6.298 1.00 93.12 97 PHE A O 1
ATOM 746 N N . GLU A 1 98 ? 0.198 -2.053 -5.317 1.00 94.44 98 GLU A N 1
ATOM 747 C CA . GLU A 1 98 ? 0.328 -0.915 -6.215 1.00 94.44 98 GLU A CA 1
ATOM 748 C C . GLU A 1 98 ? 0.566 0.352 -5.402 1.00 94.44 98 GLU A C 1
ATOM 750 O O . GLU A 1 98 ? -0.085 0.565 -4.381 1.00 94.44 98 GLU A O 1
ATOM 755 N N . VAL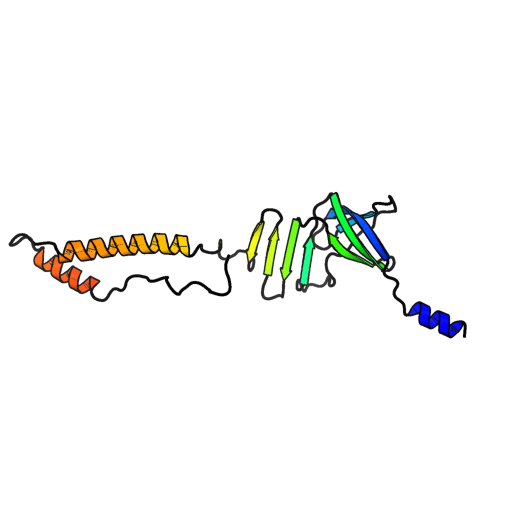 A 1 99 ? 1.520 1.169 -5.844 1.00 95.31 99 VAL A N 1
ATOM 756 C CA . VAL A 1 99 ? 1.772 2.499 -5.288 1.00 95.31 99 VAL A CA 1
ATOM 757 C C . VAL A 1 99 ? 1.886 3.516 -6.412 1.00 95.31 99 VAL A C 1
ATOM 759 O O . VAL A 1 99 ? 2.509 3.227 -7.438 1.00 95.31 99 VAL A O 1
ATOM 762 N N . ASP A 1 100 ? 1.290 4.687 -6.223 1.00 95.25 100 ASP A N 1
ATOM 763 C CA . ASP A 1 100 ? 1.356 5.798 -7.173 1.00 95.25 100 ASP A CA 1
ATOM 764 C C . ASP A 1 100 ? 2.199 6.976 -6.655 1.00 95.25 100 ASP A C 1
ATOM 766 O O . ASP A 1 100 ? 2.669 6.997 -5.512 1.00 95.25 100 ASP A O 1
ATOM 770 N N . SER A 1 101 ? 2.404 7.972 -7.516 1.00 94.62 101 SER A N 1
ATOM 771 C CA . SER A 1 101 ? 3.147 9.194 -7.196 1.00 94.62 101 SER A CA 1
ATOM 772 C C . SER A 1 101 ? 2.477 10.090 -6.151 1.00 94.62 101 SER A C 1
ATOM 774 O O . SER A 1 101 ? 3.138 10.971 -5.602 1.00 94.62 101 SER A O 1
ATOM 776 N N . GLU A 1 102 ? 1.187 9.897 -5.868 1.00 95.25 102 GLU A N 1
ATOM 777 C CA . GLU A 1 102 ? 0.470 10.621 -4.810 1.00 95.25 102 GLU A CA 1
ATOM 778 C C . GLU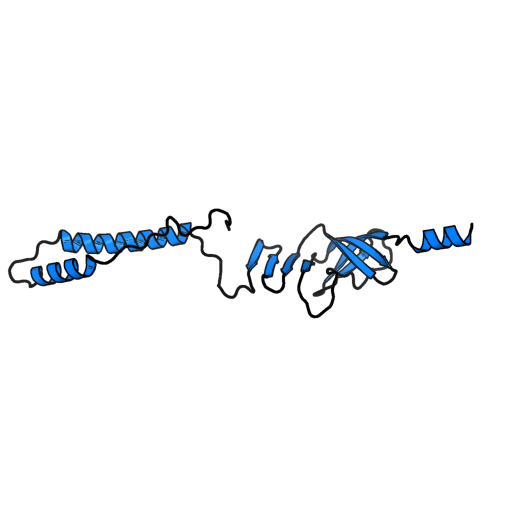 A 1 102 ? 0.653 9.958 -3.435 1.00 95.25 102 GLU A C 1
ATOM 780 O O . GLU A 1 102 ? 0.300 10.536 -2.405 1.00 95.25 102 GLU A O 1
ATOM 785 N N . GLY A 1 103 ? 1.265 8.770 -3.403 1.00 89.75 103 GLY A N 1
ATOM 786 C CA . GLY A 1 103 ? 1.492 7.989 -2.196 1.00 89.75 103 GLY A CA 1
ATOM 787 C C . GLY A 1 103 ? 0.316 7.087 -1.827 1.00 89.75 103 GLY A C 1
ATOM 788 O O . GLY A 1 103 ? 0.300 6.555 -0.714 1.00 89.75 103 GLY A O 1
ATOM 789 N N . ASN A 1 104 ? -0.652 6.887 -2.727 1.00 92.50 104 ASN A N 1
ATOM 790 C CA . ASN A 1 104 ? -1.708 5.907 -2.508 1.00 92.50 104 ASN A CA 1
ATOM 791 C C . ASN A 1 104 ? -1.113 4.502 -2.608 1.00 92.50 104 ASN A C 1
ATOM 793 O O . ASN A 1 104 ? -0.358 4.208 -3.530 1.00 92.50 104 ASN A O 1
ATOM 797 N N . ALA A 1 105 ? -1.471 3.633 -1.664 1.00 93.06 105 ALA A N 1
ATOM 798 C CA . ALA A 1 105 ? -1.069 2.234 -1.648 1.00 93.06 105 ALA A CA 1
ATOM 799 C C . ALA A 1 105 ? -2.312 1.342 -1.718 1.00 93.06 105 ALA A C 1
ATOM 801 O O . ALA A 1 105 ? -3.178 1.409 -0.843 1.00 93.06 105 ALA A O 1
ATOM 802 N N . ILE A 1 106 ? -2.393 0.501 -2.747 1.00 92.12 106 ILE A N 1
ATOM 803 C CA . ILE A 1 106 ? -3.522 -0.396 -3.000 1.00 92.12 106 ILE A CA 1
ATOM 804 C C . ILE A 1 106 ? -3.047 -1.840 -2.843 1.00 92.12 106 ILE A C 1
ATOM 806 O O . ILE A 1 106 ? -2.084 -2.272 -3.480 1.00 92.12 106 ILE A O 1
ATOM 810 N N . PHE A 1 107 ? -3.756 -2.589 -2.002 1.00 91.44 107 PHE A N 1
ATOM 811 C CA . PHE A 1 107 ? -3.564 -4.022 -1.799 1.00 91.44 107 PHE A CA 1
ATOM 812 C C . PHE A 1 107 ? -4.729 -4.777 -2.431 1.00 91.44 107 PHE A C 1
ATOM 814 O O . PHE A 1 107 ? -5.877 -4.375 -2.250 1.00 91.44 107 PHE A O 1
ATOM 821 N N . ASP A 1 108 ? -4.432 -5.852 -3.162 1.00 87.31 108 ASP A N 1
ATOM 822 C CA . ASP A 1 108 ? -5.410 -6.815 -3.685 1.00 87.31 108 ASP A CA 1
ATOM 823 C C . ASP A 1 108 ? -6.655 -6.145 -4.301 1.00 87.31 108 ASP A C 1
ATOM 825 O O . ASP A 1 108 ? -7.791 -6.421 -3.932 1.00 87.31 108 ASP A O 1
ATOM 829 N N . GLN A 1 109 ? -6.415 -5.224 -5.245 1.00 84.94 109 GLN A N 1
ATOM 830 C CA . GLN A 1 109 ? -7.429 -4.468 -6.008 1.00 84.94 109 GLN A CA 1
ATOM 831 C C . GLN A 1 109 ? -8.260 -3.449 -5.205 1.00 84.94 109 GLN A C 1
ATOM 833 O O . GLN A 1 109 ? -9.106 -2.772 -5.782 1.00 84.94 109 GLN A O 1
ATOM 838 N N . GLY A 1 110 ? -7.996 -3.277 -3.908 1.00 87.88 110 GLY A N 1
ATOM 839 C CA . GLY A 1 110 ? -8.656 -2.256 -3.089 1.00 87.88 110 GLY A CA 1
ATOM 840 C C . GLY A 1 110 ? -10.106 -2.581 -2.720 1.00 87.88 110 GLY A C 1
ATOM 841 O O . GLY A 1 110 ? -10.860 -1.676 -2.374 1.00 87.88 110 GLY A O 1
ATOM 842 N N . GLU A 1 111 ? -10.508 -3.856 -2.770 1.00 87.56 111 GLU A N 1
ATOM 843 C CA . GLU A 1 111 ? -11.892 -4.276 -2.488 1.00 87.56 111 GLU A CA 1
ATOM 844 C C . GLU A 1 111 ? -12.317 -4.070 -1.019 1.00 87.56 111 GLU A C 1
ATOM 846 O O . GLU A 1 111 ? -13.506 -3.949 -0.736 1.00 87.56 111 GLU A O 1
ATOM 851 N N . ASN A 1 112 ? -11.366 -4.007 -0.080 1.00 83.69 112 ASN A N 1
ATOM 852 C CA . ASN A 1 112 ? -11.622 -3.976 1.369 1.00 83.69 112 ASN A CA 1
ATOM 853 C C . ASN A 1 112 ? -11.560 -2.569 1.998 1.00 83.69 112 ASN A C 1
ATOM 855 O O . ASN A 1 112 ? -11.212 -2.440 3.171 1.00 83.69 112 ASN A O 1
ATOM 859 N N . GLU A 1 113 ? -11.890 -1.523 1.234 1.00 85.06 113 GLU A N 1
ATOM 860 C CA . GLU A 1 113 ? -11.707 -0.117 1.631 1.00 85.06 113 GLU A CA 1
ATOM 861 C C . GLU A 1 113 ? -10.256 0.187 2.080 1.00 85.06 113 GLU A C 1
ATOM 863 O O . GLU A 1 113 ? -9.303 -0.509 1.720 1.00 85.06 113 GLU A O 1
ATOM 868 N N . GLY A 1 114 ? -10.054 1.290 2.807 1.00 85.00 114 GLY A N 1
ATOM 869 C CA . GLY A 1 114 ? -8.744 1.677 3.322 1.00 85.00 114 GLY A CA 1
ATOM 870 C C . GLY A 1 114 ? -8.303 0.833 4.521 1.00 85.00 114 GLY A C 1
ATOM 871 O O . GLY A 1 114 ? -9.119 0.348 5.304 1.00 85.00 114 GLY A O 1
ATOM 872 N N . LEU A 1 115 ? -6.985 0.722 4.720 1.00 89.38 115 LEU A N 1
ATOM 873 C CA . LEU A 1 115 ? -6.434 0.081 5.914 1.00 89.38 115 LEU A CA 1
ATOM 874 C C . LEU A 1 115 ? -6.871 0.819 7.188 1.00 89.38 115 LEU A C 1
ATOM 876 O O . LEU A 1 115 ? -6.741 2.040 7.313 1.00 89.38 115 LEU A O 1
ATOM 880 N N . VAL A 1 116 ? -7.365 0.055 8.160 1.00 90.19 116 VAL A N 1
ATOM 881 C CA . VAL A 1 116 ? -7.880 0.592 9.421 1.00 90.19 116 VAL A CA 1
ATOM 882 C C . VAL A 1 116 ? -6.745 1.163 10.263 1.00 90.19 116 VAL A C 1
ATOM 884 O O . VAL A 1 116 ? -5.817 0.459 10.654 1.00 90.19 116 VAL A O 1
ATOM 887 N N . LYS A 1 117 ? -6.863 2.434 10.647 1.00 92.00 117 LYS A N 1
ATOM 888 C CA . LYS A 1 117 ? -5.964 3.054 11.625 1.00 92.00 117 LYS A CA 1
ATOM 889 C C . LYS A 1 117 ? -6.284 2.530 13.021 1.00 92.00 117 LYS A C 1
ATOM 891 O O . LYS A 1 117 ? -7.175 3.041 13.698 1.00 92.00 117 LYS A O 1
ATOM 896 N N . LEU A 1 118 ? -5.552 1.508 13.463 1.00 92.31 118 LEU A N 1
ATOM 897 C CA . LEU A 1 118 ? -5.808 0.856 14.749 1.00 92.31 118 LEU A CA 1
ATOM 898 C C . LEU A 1 118 ? -5.823 1.819 15.959 1.00 92.31 118 LEU A C 1
ATOM 900 O O . LEU A 1 118 ? -6.686 1.641 16.818 1.00 92.31 118 LEU A O 1
ATOM 904 N N . PRO A 1 119 ? -4.955 2.850 16.058 1.00 91.62 119 PRO A N 1
ATOM 905 C CA . PRO A 1 119 ? -5.045 3.834 17.143 1.00 91.62 119 PRO A CA 1
ATOM 906 C C . PRO A 1 119 ? -6.366 4.622 17.159 1.00 91.62 119 PRO A C 1
ATOM 908 O O . PRO A 1 119 ? -6.940 4.847 18.227 1.00 91.62 119 PRO A O 1
ATOM 911 N N . ASP A 1 120 ? -6.876 4.994 15.984 1.00 94.62 120 ASP A N 1
ATOM 912 C CA . ASP A 1 120 ? -8.135 5.734 15.855 1.00 94.62 120 ASP A CA 1
ATOM 913 C C . ASP A 1 120 ? -9.320 4.819 16.193 1.00 94.62 120 ASP A C 1
ATOM 915 O O . ASP A 1 120 ? -10.193 5.192 16.976 1.00 94.62 120 ASP A O 1
ATOM 919 N N . LEU A 1 121 ? -9.305 3.572 15.703 1.00 95.12 121 LEU A N 1
ATOM 920 C CA . LEU A 1 121 ? -10.316 2.572 16.054 1.00 95.12 121 LEU A CA 1
ATOM 921 C C . LEU A 1 121 ? -10.337 2.284 17.564 1.00 95.12 121 LEU A C 1
ATOM 923 O O . LEU A 1 121 ? -11.412 2.228 18.155 1.00 95.12 121 LEU A O 1
ATOM 927 N N . ARG A 1 122 ? -9.167 2.138 18.204 1.00 94.31 122 ARG A N 1
ATOM 928 C CA . ARG A 1 122 ? -9.059 1.986 19.667 1.00 94.31 122 ARG A CA 1
ATOM 929 C C . ARG A 1 122 ? -9.721 3.149 20.391 1.00 94.31 122 ARG A C 1
ATOM 931 O O . ARG A 1 122 ? -10.508 2.921 21.298 1.00 94.31 122 ARG A O 1
ATOM 938 N N . THR A 1 123 ? -9.470 4.374 19.935 1.00 95.62 123 THR A N 1
ATOM 939 C CA . THR A 1 123 ? -10.075 5.576 20.519 1.00 95.62 123 THR A CA 1
ATOM 940 C C . THR A 1 123 ? -11.604 5.544 20.437 1.00 95.62 123 THR A C 1
ATOM 942 O O . THR A 1 123 ? -12.281 5.873 21.411 1.00 95.62 123 THR A O 1
ATOM 945 N N . GLU A 1 124 ? -12.176 5.131 19.304 1.00 97.06 124 GLU A N 1
ATOM 946 C CA . GLU A 1 124 ? -13.634 5.002 19.171 1.00 97.06 124 GLU A CA 1
ATOM 947 C C . GLU A 1 124 ? -14.205 3.859 20.027 1.00 97.06 124 GLU A C 1
ATOM 949 O O . GLU A 1 124 ? -15.252 4.019 20.661 1.00 97.06 124 GLU A O 1
ATOM 954 N N . ILE A 1 125 ? -13.499 2.731 20.128 1.00 96.62 125 ILE A N 1
ATOM 955 C CA . ILE A 1 125 ? -13.883 1.617 21.006 1.00 96.62 125 ILE A CA 1
ATOM 956 C C . ILE A 1 125 ? -13.815 2.020 22.484 1.00 96.62 125 ILE A C 1
ATOM 958 O O . ILE A 1 125 ? -14.725 1.695 23.246 1.00 96.62 125 ILE A O 1
ATOM 962 N N . ASP A 1 126 ? -12.817 2.799 22.894 1.00 95.62 126 ASP A N 1
ATOM 963 C CA . ASP A 1 126 ? -12.694 3.304 24.263 1.00 95.62 126 ASP A CA 1
ATOM 964 C C . ASP A 1 126 ? -13.856 4.235 24.638 1.00 95.62 126 ASP A C 1
ATOM 966 O O . ASP A 1 126 ? -14.360 4.184 25.765 1.00 95.62 126 ASP A O 1
ATOM 970 N N . LYS A 1 127 ? -14.359 5.040 23.690 1.00 97.31 127 LYS A N 1
ATOM 971 C CA . LYS A 1 127 ? -15.579 5.840 23.895 1.00 97.31 127 LYS A CA 1
ATOM 972 C C . LYS A 1 127 ? -16.800 4.951 24.127 1.00 97.31 127 LYS A C 1
ATOM 974 O O . LYS A 1 127 ? -17.571 5.221 25.049 1.00 97.31 127 LYS A O 1
ATOM 979 N N . LEU A 1 128 ? -16.966 3.887 23.338 1.00 96.81 128 LEU A N 1
ATOM 980 C CA . LEU A 1 128 ? -18.058 2.923 23.521 1.00 96.81 128 LEU A CA 1
ATOM 981 C C . LEU A 1 128 ? -17.942 2.191 24.863 1.00 96.81 128 LEU A C 1
ATOM 983 O O . LEU A 1 128 ? -18.924 2.090 25.599 1.00 96.81 128 LEU A O 1
ATOM 987 N N . ASN A 1 129 ? -16.737 1.760 25.231 1.00 95.62 129 ASN A N 1
ATOM 988 C CA . ASN A 1 129 ? -16.453 1.133 26.519 1.00 95.62 129 ASN A CA 1
ATOM 989 C C . ASN A 1 129 ? -16.787 2.071 27.689 1.00 95.62 129 ASN A C 1
ATOM 991 O O . ASN A 1 129 ? -17.430 1.661 28.656 1.00 95.62 129 ASN A O 1
ATOM 995 N N . SER A 1 130 ? -16.413 3.349 27.591 1.00 95.94 130 SER A N 1
ATOM 996 C CA . SER A 1 130 ? -16.743 4.379 28.583 1.00 95.94 130 SER A CA 1
ATOM 997 C C . SER A 1 130 ? -18.253 4.618 28.698 1.00 95.94 130 SER A C 1
ATOM 999 O O . SER A 1 130 ? -18.804 4.666 29.804 1.00 95.94 130 SER A O 1
ATOM 1001 N N . PHE A 1 131 ? -18.954 4.688 27.565 1.00 96.56 131 PHE A N 1
ATOM 1002 C CA . PHE A 1 131 ? -20.409 4.818 27.525 1.00 96.56 131 PHE A CA 1
ATOM 1003 C C . PHE A 1 131 ? -21.108 3.629 28.205 1.00 96.56 131 PHE A C 1
ATOM 1005 O O . PHE A 1 131 ? -21.945 3.819 29.091 1.00 96.56 131 PHE A O 1
ATOM 1012 N N . LEU A 1 132 ? -20.714 2.398 27.868 1.00 93.94 132 LEU A N 1
ATOM 1013 C CA . LEU A 1 132 ? -21.267 1.179 28.467 1.00 93.94 132 LEU A CA 1
ATOM 1014 C C . LEU A 1 132 ? -20.969 1.083 29.968 1.00 93.94 132 LEU A C 1
ATOM 1016 O O . LEU A 1 132 ? -21.850 0.723 30.753 1.00 93.94 132 LEU A O 1
ATOM 1020 N N . ASN A 1 133 ? -19.759 1.454 30.391 1.00 92.25 133 ASN A N 1
ATOM 1021 C CA . ASN A 1 133 ? -19.400 1.514 31.807 1.00 92.25 133 ASN A CA 1
ATOM 1022 C C . ASN A 1 133 ? -20.224 2.550 32.568 1.00 92.25 133 ASN A C 1
ATOM 1024 O O . ASN A 1 133 ? -20.644 2.286 33.694 1.00 92.25 133 ASN A O 1
ATOM 1028 N N . THR A 1 134 ? -20.515 3.693 31.947 1.00 94.62 134 THR A N 1
ATOM 1029 C CA . THR A 1 134 ? -21.390 4.710 32.536 1.00 94.62 134 THR A CA 1
ATOM 1030 C C . THR A 1 134 ? -22.781 4.133 32.788 1.00 94.62 134 THR A C 1
ATOM 1032 O O . THR A 1 134 ? -23.281 4.234 33.905 1.00 94.62 134 THR A O 1
ATOM 1035 N N . ILE A 1 135 ? -23.369 3.429 31.814 1.00 93.25 135 ILE A N 1
ATOM 1036 C CA . ILE A 1 135 ? -24.671 2.760 31.984 1.00 93.25 135 ILE A CA 1
ATOM 1037 C C . ILE A 1 135 ? -24.620 1.729 33.122 1.00 93.25 135 ILE A C 1
ATOM 1039 O O . ILE A 1 135 ? -25.468 1.763 34.022 1.00 93.25 135 ILE A O 1
ATOM 1043 N N . LYS A 1 136 ? -23.614 0.839 33.123 1.00 90.94 136 LYS A N 1
ATOM 1044 C CA . LYS A 1 136 ? -23.410 -0.167 34.183 1.00 90.94 136 LYS A CA 1
ATOM 1045 C C . LYS A 1 136 ? -23.335 0.497 35.566 1.00 90.94 136 LYS A C 1
ATOM 1047 O O . LYS A 1 136 ? -23.992 0.046 36.511 1.00 90.94 136 LYS A O 1
ATOM 1052 N N . GLN A 1 137 ? -22.587 1.592 35.684 1.00 91.06 137 GLN A N 1
ATOM 1053 C CA . GLN A 1 137 ? -22.390 2.309 36.942 1.00 91.06 137 GLN A CA 1
ATOM 1054 C C . GLN A 1 137 ? -23.632 3.089 37.389 1.00 91.06 137 GLN A C 1
ATOM 1056 O O . GLN A 1 137 ? -23.928 3.134 38.587 1.00 91.06 137 GLN A O 1
ATOM 1061 N N . THR A 1 138 ? -24.394 3.665 36.458 1.00 94.31 138 THR A N 1
ATOM 1062 C CA . THR A 1 138 ? -25.657 4.343 36.766 1.00 94.31 138 THR A CA 1
ATOM 1063 C C . THR A 1 138 ? -26.645 3.367 37.391 1.00 94.31 138 THR A C 1
ATOM 1065 O O . THR A 1 138 ? -27.140 3.637 38.480 1.00 94.31 138 THR A O 1
ATOM 1068 N N . PHE A 1 139 ? -26.871 2.194 36.788 1.00 92.56 139 PHE A N 1
ATOM 1069 C CA . PHE A 1 139 ? -27.765 1.194 37.385 1.00 92.56 139 PHE A CA 1
ATOM 1070 C C . PHE A 1 139 ? -27.234 0.665 38.718 1.00 92.56 139 PHE A C 1
ATOM 1072 O O . PHE A 1 139 ? -28.005 0.501 39.662 1.00 92.56 139 PHE A O 1
ATOM 1079 N N . SER A 1 140 ? -25.923 0.449 38.830 1.00 88.19 140 SER A N 1
ATOM 1080 C CA . SER A 1 140 ? -25.309 -0.057 40.064 1.00 88.19 140 SER A CA 1
ATOM 1081 C C . SER A 1 140 ? -25.455 0.924 41.233 1.00 88.19 140 SER A C 1
ATOM 1083 O O . SER A 1 140 ? -25.788 0.507 42.345 1.00 88.19 140 SER A O 1
ATOM 1085 N N . SER A 1 141 ? -25.285 2.226 40.984 1.00 90.94 141 SER A N 1
ATOM 1086 C CA . SER A 1 141 ? -25.363 3.278 42.009 1.00 90.94 141 SER A CA 1
ATOM 1087 C C . SER A 1 141 ? -26.770 3.847 42.232 1.00 90.94 141 SER A C 1
ATOM 1089 O O . SER A 1 141 ? -27.015 4.464 43.266 1.00 90.94 141 SER A O 1
ATOM 1091 N N . TRP A 1 142 ? -27.712 3.615 41.313 1.00 94.00 142 TRP A N 1
ATOM 1092 C CA . TRP A 1 142 ? -29.085 4.105 41.424 1.00 94.00 142 TRP A CA 1
ATOM 1093 C C . TRP A 1 142 ? -29.820 3.518 42.637 1.00 94.00 142 TRP A C 1
ATOM 1095 O O . TRP A 1 142 ? -29.829 2.301 42.839 1.00 94.00 142 TRP A O 1
ATOM 1105 N N . THR A 1 143 ? -30.475 4.380 43.417 1.00 95.19 143 THR A N 1
ATOM 1106 C CA . THR A 1 143 ? -31.377 4.001 44.514 1.00 95.19 143 THR A CA 1
ATOM 1107 C C . THR A 1 143 ? -32.829 4.181 44.060 1.00 95.19 143 THR A C 1
ATOM 1109 O O . THR A 1 143 ? -33.257 5.326 43.896 1.00 95.19 143 THR A O 1
ATOM 1112 N N . PRO A 1 144 ? -33.587 3.089 43.845 1.00 95.50 144 PRO A N 1
ATOM 1113 C CA . PRO A 1 144 ? -34.991 3.163 43.446 1.00 95.50 144 PRO A CA 1
ATOM 1114 C C . PRO A 1 144 ? -35.874 3.820 44.508 1.00 95.50 144 PRO A C 1
ATOM 1116 O O . PRO A 1 144 ? -35.623 3.689 45.710 1.00 95.50 144 PRO A O 1
ATOM 1119 N N . VAL A 1 145 ? -36.936 4.493 44.068 1.00 95.81 145 VAL A N 1
ATOM 1120 C CA . VAL A 1 145 ? -37.953 5.042 44.968 1.00 95.81 145 VAL A CA 1
ATOM 1121 C C . VAL A 1 145 ? -38.873 3.900 45.423 1.00 95.81 145 VAL A C 1
ATOM 1123 O O . VAL A 1 145 ? -39.190 3.007 44.640 1.00 95.81 145 VAL A O 1
ATOM 1126 N N . PRO A 1 146 ? -39.341 3.874 46.682 1.00 95.56 146 PRO A N 1
ATOM 1127 C CA . PRO A 1 146 ? -40.270 2.836 47.117 1.00 95.56 146 PRO A CA 1
ATOM 1128 C C . PRO A 1 146 ? -41.506 2.730 46.205 1.00 95.56 146 PRO A C 1
ATOM 1130 O O . PRO A 1 146 ? -42.188 3.722 45.960 1.00 95.56 146 PRO A O 1
ATOM 1133 N N . ASN A 1 147 ? -41.812 1.507 45.756 1.00 92.81 147 ASN A N 1
ATOM 1134 C CA . ASN A 1 147 ? -42.958 1.153 44.903 1.00 92.81 147 ASN A CA 1
ATOM 1135 C C . ASN A 1 147 ? -42.969 1.753 43.477 1.00 92.81 147 ASN A C 1
ATOM 1137 O O . ASN A 1 147 ? -44.027 1.789 42.855 1.00 92.81 147 ASN A O 1
ATOM 1141 N N . ASP A 1 148 ? -41.822 2.169 42.927 1.00 94.56 148 ASP A N 1
ATOM 1142 C CA . ASP A 1 148 ? -41.713 2.671 41.541 1.00 94.56 148 ASP A CA 1
ATOM 1143 C C . ASP A 1 148 ? -41.400 1.580 40.489 1.00 94.56 148 ASP A C 1
ATOM 1145 O O . ASP A 1 148 ? -41.356 1.855 39.292 1.00 94.56 148 ASP A O 1
ATOM 1149 N N . GLY A 1 149 ? -41.162 0.335 40.924 1.00 94.81 149 GLY A N 1
ATOM 1150 C CA . GLY A 1 149 ? -40.722 -0.776 40.065 1.00 94.81 149 GLY A CA 1
ATOM 1151 C C . GLY A 1 149 ? -39.226 -0.759 39.705 1.00 94.81 149 GLY A C 1
ATOM 1152 O O . GLY A 1 149 ? -38.717 -1.714 39.115 1.00 94.81 149 GLY A O 1
ATOM 1153 N N . GLY A 1 150 ? -38.484 0.269 40.111 1.00 95.69 150 GLY A N 1
ATOM 1154 C CA . GLY A 1 150 ? -37.080 0.483 39.787 1.00 95.69 150 GLY A CA 1
ATOM 1155 C C . GLY A 1 150 ? -36.135 -0.553 40.386 1.00 95.69 150 GLY A C 1
ATOM 1156 O O . GLY A 1 150 ? -35.146 -0.912 39.753 1.00 95.69 150 GLY A O 1
ATOM 1157 N N . SER A 1 151 ? -36.468 -1.135 41.541 1.00 94.38 151 SER A N 1
ATOM 1158 C CA . SER A 1 151 ? -35.706 -2.261 42.105 1.00 94.38 151 SER A CA 1
ATOM 1159 C C . SER A 1 151 ? -35.709 -3.485 41.188 1.00 94.38 151 SER A C 1
ATOM 1161 O O . SER A 1 151 ? -34.677 -4.138 41.036 1.00 94.38 151 SER A O 1
ATOM 1163 N N . ALA A 1 152 ? -36.843 -3.778 40.541 1.00 95.50 152 ALA A N 1
ATOM 1164 C CA . ALA A 1 152 ? -36.940 -4.883 39.592 1.00 95.50 152 ALA A CA 1
ATOM 1165 C C . ALA A 1 152 ? -36.147 -4.582 38.311 1.00 95.50 152 ALA A C 1
ATOM 1167 O O . ALA A 1 152 ? -35.395 -5.437 37.844 1.00 95.50 152 ALA A O 1
ATOM 1168 N N . LEU A 1 153 ? -36.247 -3.351 37.790 1.00 95.38 153 LEU A N 1
ATOM 1169 C CA . LEU A 1 153 ? -35.470 -2.915 36.625 1.00 95.38 153 LEU A CA 1
ATOM 1170 C C . LEU A 1 153 ? -33.960 -2.961 36.896 1.00 95.38 153 LEU A C 1
ATOM 1172 O O . LEU A 1 153 ? -33.209 -3.502 36.088 1.00 95.38 153 LEU A O 1
ATOM 1176 N N . LYS A 1 154 ? -33.513 -2.438 38.043 1.00 94.69 154 LYS A N 1
ATOM 1177 C CA . LYS A 1 154 ? -32.108 -2.478 38.461 1.00 94.69 154 LYS A CA 1
ATOM 1178 C C . LYS A 1 154 ? -31.591 -3.916 38.509 1.00 94.69 154 LYS A C 1
ATOM 1180 O O . LYS A 1 154 ? -30.544 -4.192 37.934 1.00 94.69 154 LYS A O 1
ATOM 1185 N N . ALA A 1 155 ? -32.336 -4.833 39.130 1.00 92.88 155 ALA A N 1
ATOM 1186 C CA . ALA A 1 155 ? -31.958 -6.244 39.201 1.00 92.88 155 ALA A CA 1
ATOM 1187 C C . ALA A 1 155 ? -31.861 -6.895 37.809 1.00 92.88 155 ALA A C 1
ATOM 1189 O O . ALA A 1 155 ? -30.883 -7.587 37.525 1.00 92.88 155 ALA A O 1
ATOM 1190 N N . ALA A 1 156 ? -32.831 -6.631 36.928 1.00 94.12 156 ALA A N 1
ATOM 1191 C CA . ALA A 1 156 ? -32.828 -7.147 35.562 1.00 94.12 156 ALA A CA 1
ATOM 1192 C C . ALA A 1 156 ? -31.618 -6.641 34.759 1.00 94.12 156 ALA A C 1
ATOM 1194 O O . ALA A 1 156 ? -30.910 -7.441 34.150 1.00 94.12 156 ALA A O 1
ATOM 1195 N N . MET A 1 157 ? -31.333 -5.335 34.813 1.00 93.69 157 MET A N 1
ATOM 1196 C CA . MET A 1 157 ? -30.194 -4.734 34.109 1.00 93.69 157 MET A CA 1
ATOM 1197 C C . MET A 1 157 ? -28.851 -5.221 34.655 1.00 93.69 157 MET A C 1
ATOM 1199 O O . MET A 1 157 ? -27.964 -5.560 33.875 1.00 93.69 157 MET A O 1
ATOM 1203 N N . SER A 1 158 ? -28.692 -5.308 35.980 1.00 90.06 158 SER A N 1
ATOM 1204 C CA . SER A 1 158 ? -27.474 -5.854 36.588 1.00 90.06 158 SER A CA 1
ATOM 1205 C C . SER A 1 158 ? -27.236 -7.306 36.179 1.00 90.06 158 SER A C 1
ATOM 1207 O O . SER A 1 158 ? -26.106 -7.662 35.856 1.00 90.06 158 SER A O 1
ATOM 1209 N N . SER A 1 159 ? -28.287 -8.132 36.138 1.00 90.50 159 SER A N 1
ATOM 1210 C CA . SER A 1 159 ? -28.181 -9.511 35.658 1.00 90.50 159 SER A CA 1
ATOM 1211 C C . SER A 1 159 ? -27.777 -9.559 34.184 1.00 90.50 159 SER A C 1
ATOM 1213 O O . SER A 1 159 ? -26.848 -10.285 33.840 1.00 90.50 159 SER A O 1
ATOM 1215 N N . ALA A 1 160 ? -28.437 -8.771 33.331 1.00 91.06 160 ALA A N 1
ATOM 1216 C CA . ALA A 1 160 ? -28.202 -8.764 31.888 1.00 91.06 160 ALA A CA 1
ATOM 1217 C C . ALA A 1 160 ? -26.791 -8.289 31.508 1.00 91.06 160 ALA A C 1
ATOM 1219 O O . ALA A 1 160 ? -26.210 -8.792 30.558 1.00 91.06 160 ALA A O 1
ATOM 1220 N N . LEU A 1 161 ? -26.223 -7.340 32.256 1.00 89.56 161 LEU A N 1
ATOM 1221 C CA . LEU A 1 161 ? -24.916 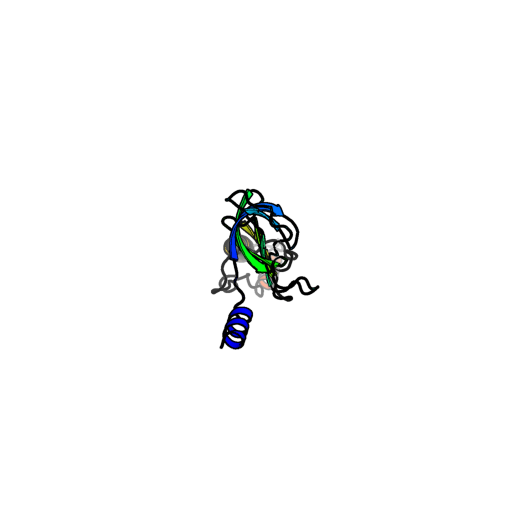-6.749 31.952 1.00 89.56 161 LEU A CA 1
ATOM 1222 C C . LEU A 1 161 ? -23.731 -7.482 32.604 1.00 89.56 161 LEU A C 1
ATOM 1224 O O . LEU A 1 161 ? -22.581 -7.129 32.331 1.00 89.56 161 LEU A O 1
ATOM 1228 N N . SER A 1 162 ? -23.991 -8.458 33.482 1.00 83.31 162 SER A N 1
ATOM 1229 C CA . SER A 1 162 ? -22.957 -9.137 34.278 1.00 83.31 162 SER A CA 1
ATOM 1230 C C . SER A 1 162 ? -22.073 -10.102 33.478 1.00 83.31 162 SER A C 1
ATOM 1232 O O . SER A 1 162 ? -20.903 -10.265 33.819 1.00 83.31 162 SER A O 1
ATOM 1234 N N . SER A 1 163 ? -22.603 -10.710 32.411 1.00 83.50 163 SER A N 1
ATOM 1235 C CA . SER A 1 163 ? -21.869 -11.621 31.518 1.00 83.50 163 SER A CA 1
ATOM 1236 C C . SER A 1 163 ? -21.155 -10.918 30.364 1.00 83.50 163 SER A C 1
ATOM 1238 O O . SER A 1 163 ? -20.318 -11.531 29.706 1.00 83.50 163 SER A O 1
ATOM 1240 N N . GLU A 1 164 ? -21.473 -9.647 30.110 1.00 88.31 164 GLU A N 1
ATOM 1241 C CA . GLU A 1 164 ? -20.998 -8.929 28.928 1.00 88.31 164 GLU A CA 1
ATOM 1242 C C . GLU A 1 164 ? -19.606 -8.329 29.138 1.00 88.31 164 GLU A C 1
ATOM 1244 O O . GLU A 1 164 ? -19.392 -7.478 30.018 1.00 88.31 164 GLU A O 1
ATOM 1249 N N . GLN A 1 165 ? -18.672 -8.739 28.281 1.00 87.56 165 GLN A N 1
ATOM 1250 C CA . GLN A 1 165 ? -17.306 -8.227 28.229 1.00 87.56 165 GLN A CA 1
ATOM 1251 C C . GLN A 1 165 ? -17.213 -7.016 27.299 1.00 87.56 165 GLN A C 1
ATOM 1253 O O . GLN A 1 165 ? -17.895 -6.931 26.281 1.00 87.56 165 GLN A O 1
ATOM 1258 N N . LEU A 1 166 ? -16.362 -6.062 27.671 1.00 91.69 166 LEU A N 1
ATOM 1259 C CA . LEU A 1 166 ? -16.027 -4.932 26.812 1.00 91.69 166 LEU A CA 1
ATOM 1260 C C . LEU A 1 166 ? -15.002 -5.359 25.761 1.00 91.69 166 LEU A C 1
ATOM 1262 O O . LEU A 1 166 ? -14.216 -6.276 26.000 1.00 91.69 166 LEU A O 1
ATOM 1266 N N . ALA A 1 167 ? -15.007 -4.686 24.613 1.00 92.69 167 ALA A N 1
ATOM 1267 C CA . ALA A 1 167 ? -14.027 -4.947 23.570 1.00 92.69 167 ALA A CA 1
ATOM 1268 C C . ALA A 1 167 ? -12.632 -4.493 24.023 1.00 92.69 167 ALA A C 1
ATOM 1270 O O . ALA A 1 167 ? -12.487 -3.416 24.604 1.00 92.69 167 ALA A O 1
ATOM 1271 N N . ASP A 1 168 ? -11.617 -5.294 23.705 1.00 89.75 168 ASP A N 1
ATOM 1272 C CA . ASP A 1 168 ? -10.209 -4.984 23.938 1.00 89.75 168 ASP A CA 1
ATOM 1273 C C . ASP A 1 168 ? -9.425 -5.188 22.638 1.00 89.75 168 ASP A C 1
ATOM 1275 O O . ASP A 1 168 ? -9.412 -6.275 22.060 1.00 89.75 168 ASP A O 1
ATOM 1279 N N . LEU A 1 169 ? -8.797 -4.111 22.164 1.00 93.12 169 LEU A N 1
ATOM 1280 C CA . LEU A 1 169 ? -7.993 -4.088 20.943 1.00 93.12 169 LEU A CA 1
ATOM 1281 C C . LEU A 1 169 ? -6.497 -3.866 21.236 1.00 93.12 169 LEU A C 1
ATOM 1283 O O . LEU A 1 169 ? -5.745 -3.470 20.339 1.00 93.12 169 LEU A O 1
ATOM 1287 N N . SER A 1 170 ? -6.043 -4.073 22.473 1.00 86.88 170 SER A N 1
ATOM 1288 C CA . SER A 1 170 ? -4.639 -3.896 22.873 1.00 86.88 170 SER A CA 1
ATOM 1289 C C . SER A 1 170 ? -3.672 -4.790 22.082 1.00 86.88 170 SER A C 1
ATOM 1291 O O . SER A 1 170 ? -2.632 -4.302 21.639 1.00 86.88 170 SER A O 1
ATOM 1293 N N . GLU A 1 171 ? -4.080 -6.022 21.770 1.00 88.88 171 GLU A N 1
ATOM 1294 C CA . GLU A 1 171 ? -3.235 -7.065 21.156 1.00 88.88 171 GLU A CA 1
ATOM 1295 C C . GLU A 1 171 ? -3.592 -7.398 19.689 1.00 88.88 171 GLU A C 1
ATOM 1297 O O . GLU A 1 171 ? -3.082 -8.359 19.121 1.00 88.88 171 GLU A O 1
ATOM 1302 N N . VAL A 1 172 ? -4.488 -6.639 19.041 1.00 90.44 172 VAL A N 1
ATOM 1303 C CA . VAL A 1 172 ? -4.932 -6.956 17.659 1.00 90.44 172 VAL A CA 1
ATOM 1304 C C . VAL A 1 172 ? -4.025 -6.381 16.564 1.00 90.44 172 VAL A C 1
ATOM 1306 O O . VAL A 1 172 ? -4.234 -6.644 15.381 1.00 90.44 172 VAL A O 1
ATOM 1309 N N . GLY A 1 173 ? -3.044 -5.556 16.937 1.00 87.38 173 GLY A N 1
ATOM 1310 C CA . GLY A 1 173 ? -2.097 -4.960 15.996 1.00 87.38 173 GLY A CA 1
ATOM 1311 C C . GLY A 1 173 ? -1.016 -5.950 15.574 1.00 87.38 173 GLY A C 1
ATOM 1312 O O . GLY A 1 173 ? -0.570 -6.768 16.370 1.00 87.38 173 GLY A O 1
ATOM 1313 N N . ASN A 1 174 ? -0.560 -5.866 14.323 1.00 88.19 174 ASN A N 1
ATOM 1314 C CA . ASN A 1 174 ? 0.590 -6.644 13.874 1.00 88.19 174 ASN A CA 1
ATOM 1315 C C . ASN A 1 174 ? 1.898 -5.933 14.264 1.00 88.19 174 ASN A C 1
ATOM 1317 O O . ASN A 1 174 ? 2.136 -4.797 13.861 1.00 88.19 174 ASN A O 1
ATOM 1321 N N . ASP A 1 175 ? 2.787 -6.610 14.990 1.00 89.69 175 ASP A N 1
ATOM 1322 C CA . ASP A 1 175 ? 4.049 -6.004 15.444 1.00 89.69 175 ASP A CA 1
ATOM 1323 C C . ASP A 1 175 ? 5.090 -5.811 14.333 1.00 89.69 175 ASP A C 1
ATOM 1325 O O . ASP A 1 175 ? 6.010 -4.997 14.460 1.00 89.69 175 ASP A O 1
ATOM 1329 N N . LYS A 1 176 ? 4.972 -6.577 13.244 1.00 87.81 176 LYS A N 1
ATOM 1330 C CA . LYS A 1 176 ? 5.944 -6.605 12.141 1.00 87.81 176 LYS A CA 1
ATOM 1331 C C . LYS A 1 176 ? 5.512 -5.770 10.944 1.00 87.81 176 LYS A C 1
ATOM 1333 O O . LYS A 1 176 ? 6.370 -5.341 10.179 1.00 87.81 176 LYS A O 1
ATOM 1338 N N . ILE A 1 177 ? 4.209 -5.566 10.770 1.00 82.81 177 ILE A N 1
ATOM 1339 C CA . ILE A 1 177 ? 3.633 -4.841 9.638 1.00 82.81 177 ILE A CA 1
ATOM 1340 C C . ILE A 1 177 ? 2.935 -3.599 10.182 1.00 82.81 177 ILE A C 1
ATOM 1342 O O . ILE A 1 177 ? 1.975 -3.706 10.938 1.00 82.81 177 ILE A O 1
ATOM 1346 N N . LYS A 1 178 ? 3.432 -2.426 9.788 1.00 83.12 178 LYS A N 1
ATOM 1347 C CA . LYS A 1 178 ? 2.893 -1.113 10.159 1.00 83.12 178 LYS A CA 1
ATOM 1348 C C . LYS A 1 178 ? 2.564 -0.354 8.880 1.00 83.12 178 LYS A C 1
ATOM 1350 O O . LYS A 1 178 ? 3.312 -0.477 7.911 1.00 83.12 178 LYS A O 1
ATOM 1355 N N . HIS A 1 179 ? 1.473 0.398 8.896 1.00 82.50 179 HIS A N 1
ATOM 1356 C CA . HIS A 1 179 ? 0.993 1.202 7.777 1.00 82.50 179 HIS A CA 1
ATOM 1357 C C . HIS A 1 179 ? 0.551 2.582 8.267 1.00 82.50 179 HIS A C 1
ATOM 1359 O O . HIS A 1 179 ? 0.240 2.706 9.477 1.00 82.50 179 HIS A O 1
#